Protein AF-A0A520LU38-F1 (afdb_monomer)

Foldseek 3Di:
DDDDDDDDDDDDDDPPPPPPPPPPPPPPPPCVLVVQPQQVPSDDPPDDDPDVVPCVPPPPDPDDDAAEDEEDAELCVVVCVVLVVVLVVVCVVPVASEYEYAYQHYDQPRVVLVVCVVRNYAYAHEFNPLDQQLCPPVCVVSSLCRRVVRQVNQVSRPPHAHQDYAGRVNSVVPPDDSCCRNPRQQHQHPVRGHHHNPD

pLDDT: mean 82.65, std 17.3, range [36.0, 98.5]

Radius of gyration: 29.45 Å; Cα contacts (8 Å, |Δi|>4): 252; chains: 1; bounding box: 43×97×66 Å

Sequence (199 aa):
MNGKISIFVASGALLMGVFFLPVLGSEANRLAHLDEPNNPWQFDQHSAKLITPQWIGEDGVEAVAVLAIDDMSGDGQNFRNYLSPIIERLKKIDGRGPVSITCNRPEPDHPNMQWFFEQGVSLETHTMTHPCPLLQRYDFRRARANYHGCVDLLAMIPNNRSVGFRFPCMDGQNTPSPRAYAEILNGVSDLGNFMTSST

Structure (mmCIF, N/CA/C/O backbone):
data_AF-A0A520LU38-F1
#
_entry.id   AF-A0A520LU38-F1
#
loop_
_atom_site.group_PDB
_atom_site.id
_atom_site.type_symbol
_atom_site.label_atom_id
_atom_site.label_alt_id
_atom_site.label_comp_id
_atom_site.label_asym_id
_atom_site.label_entity_id
_atom_site.label_seq_id
_atom_site.pdbx_PDB_ins_code
_atom_site.Cartn_x
_atom_site.Cartn_y
_atom_site.Cartn_z
_atom_site.occupancy
_atom_site.B_iso_or_equiv
_atom_site.auth_seq_id
_atom_site.auth_comp_id
_atom_site.auth_asym_id
_atom_site.auth_atom_id
_atom_site.pdbx_PDB_model_num
ATOM 1 N N . MET A 1 1 ? 16.732 -82.292 -45.005 1.00 36.78 1 MET A N 1
ATOM 2 C CA . MET A 1 1 ? 16.745 -82.725 -43.591 1.00 36.78 1 MET A CA 1
ATOM 3 C C . MET A 1 1 ? 15.663 -81.954 -42.853 1.00 36.78 1 MET A C 1
ATOM 5 O O . MET A 1 1 ? 15.691 -80.743 -42.964 1.00 36.78 1 MET A O 1
ATOM 9 N N . ASN A 1 2 ? 14.761 -82.683 -42.175 1.00 36.00 2 ASN A N 1
ATOM 10 C CA . ASN A 1 2 ? 13.939 -82.321 -40.996 1.00 36.00 2 ASN A CA 1
ATOM 11 C C . ASN A 1 2 ? 13.105 -81.019 -41.060 1.00 36.00 2 ASN A C 1
ATOM 13 O O . ASN A 1 2 ? 13.665 -79.956 -41.253 1.00 36.00 2 ASN A O 1
ATOM 17 N N . GLY A 1 3 ? 11.789 -80.948 -40.833 1.00 36.69 3 GLY A N 1
ATOM 18 C CA . GLY A 1 3 ? 10.717 -81.835 -40.345 1.00 36.69 3 GLY A CA 1
ATOM 19 C C . GLY A 1 3 ? 9.384 -81.045 -40.477 1.00 3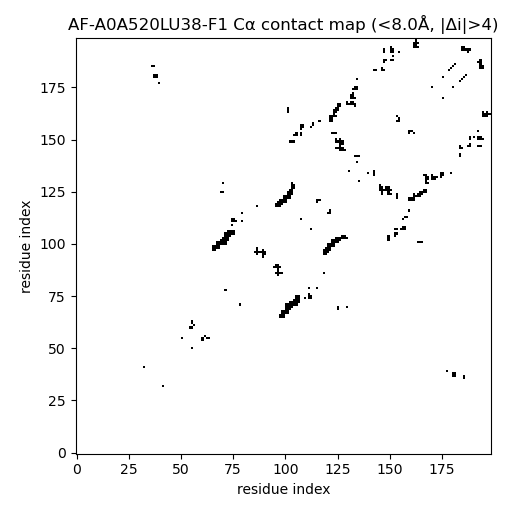6.69 3 GLY A C 1
ATOM 20 O O . GLY A 1 3 ? 9.423 -79.826 -40.587 1.00 36.69 3 GLY A O 1
ATOM 21 N N . LYS A 1 4 ? 8.208 -81.655 -40.717 1.00 38.12 4 LYS A N 1
ATOM 22 C CA . LYS A 1 4 ? 7.247 -82.166 -39.701 1.00 38.12 4 LYS A CA 1
ATOM 23 C C . LYS A 1 4 ? 6.975 -81.107 -38.601 1.00 38.12 4 LYS A C 1
ATOM 25 O O . LYS A 1 4 ? 7.912 -80.757 -37.907 1.00 38.12 4 LYS A O 1
ATOM 30 N N . ILE A 1 5 ? 5.778 -80.544 -38.377 1.00 40.91 5 ILE A N 1
ATOM 31 C CA . ILE A 1 5 ? 4.451 -81.152 -38.154 1.00 40.91 5 ILE A CA 1
ATOM 32 C C . ILE A 1 5 ? 3.337 -80.078 -38.238 1.00 40.91 5 ILE A C 1
ATOM 34 O O . ILE A 1 5 ? 3.553 -78.906 -37.957 1.00 40.91 5 ILE A O 1
ATOM 38 N N . SER A 1 6 ? 2.157 -80.552 -38.640 1.00 42.91 6 SER A N 1
ATOM 39 C CA . SER A 1 6 ? 0.834 -79.915 -38.714 1.00 42.91 6 SER A CA 1
ATOM 40 C C . SER A 1 6 ? 0.283 -79.460 -37.349 1.00 42.91 6 SER A C 1
ATOM 42 O O . SER A 1 6 ? 0.681 -80.034 -36.345 1.00 42.91 6 SER A O 1
ATOM 44 N N . ILE A 1 7 ? -0.673 -78.520 -37.309 1.00 38.47 7 ILE A N 1
ATOM 45 C CA . ILE A 1 7 ? -1.959 -78.637 -36.578 1.00 38.47 7 ILE A CA 1
ATOM 46 C C . ILE A 1 7 ? -2.800 -77.362 -36.787 1.00 38.47 7 ILE A C 1
ATOM 48 O O . ILE A 1 7 ? -2.319 -76.238 -36.687 1.00 38.47 7 ILE A O 1
ATOM 52 N N . PHE A 1 8 ? -4.072 -77.602 -37.105 1.00 45.97 8 PHE A N 1
ATOM 53 C CA . PHE A 1 8 ? -5.196 -76.670 -37.182 1.00 45.97 8 PHE A CA 1
ATOM 54 C C . PHE A 1 8 ? -5.261 -75.677 -36.012 1.00 45.97 8 PHE A C 1
ATOM 56 O O . PHE A 1 8 ? -5.187 -76.097 -34.860 1.00 45.97 8 PHE A O 1
ATOM 63 N N . VAL A 1 9 ? -5.591 -74.410 -36.291 1.00 39.59 9 VAL A N 1
ATOM 64 C CA . VAL A 1 9 ? -6.298 -73.565 -35.316 1.00 39.59 9 VAL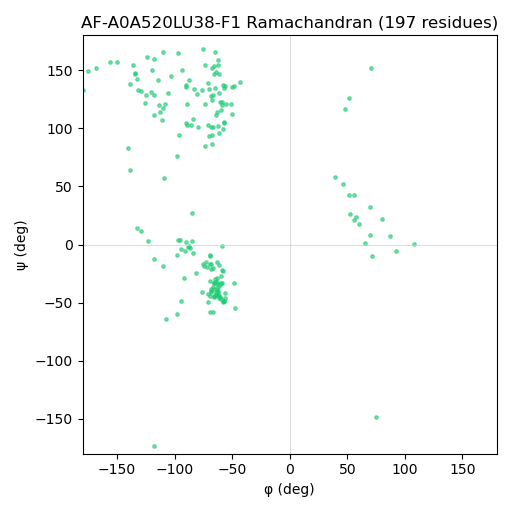 A CA 1
ATOM 65 C C . VAL A 1 9 ? -7.475 -72.869 -35.990 1.00 39.59 9 VAL A C 1
ATOM 67 O O . VAL A 1 9 ? -7.388 -72.374 -37.110 1.00 39.59 9 VAL A O 1
ATOM 70 N N . ALA A 1 10 ? -8.595 -72.950 -35.285 1.00 40.59 10 ALA A N 1
ATOM 71 C CA . ALA A 1 10 ? -9.955 -72.694 -35.697 1.00 40.59 10 ALA A CA 1
ATOM 72 C C . ALA A 1 10 ? -10.229 -71.261 -36.163 1.00 40.59 10 ALA A C 1
ATOM 74 O O . ALA A 1 10 ? -9.727 -70.284 -35.611 1.00 40.59 10 ALA A O 1
ATOM 75 N N . SER A 1 11 ? -11.144 -71.168 -37.125 1.00 47.88 11 SER A N 1
ATOM 76 C CA . SER A 1 11 ? -11.927 -69.977 -37.424 1.00 47.88 11 SER A CA 1
ATOM 77 C C . SER A 1 11 ? -12.698 -69.530 -36.176 1.00 47.88 11 SER A C 1
ATOM 79 O O . SER A 1 11 ? -13.698 -70.140 -35.804 1.00 47.88 11 SER A O 1
ATOM 81 N N . GLY A 1 12 ? -12.230 -68.465 -35.530 1.00 45.78 12 GLY A N 1
ATOM 82 C CA . GLY A 1 12 ? -12.971 -67.723 -34.514 1.00 45.78 12 GLY A CA 1
ATOM 83 C C . GLY A 1 12 ? -13.326 -66.350 -35.067 1.00 45.78 12 GLY A C 1
ATOM 84 O O . GLY A 1 12 ? -12.450 -65.507 -35.239 1.00 45.78 12 GLY A O 1
ATOM 85 N N . ALA A 1 13 ? -14.601 -66.135 -35.386 1.00 53.69 13 ALA A N 1
ATOM 86 C CA . ALA A 1 13 ? -15.119 -64.829 -35.768 1.00 53.69 13 ALA A CA 1
ATOM 87 C C . ALA A 1 13 ? -14.983 -63.859 -34.583 1.00 53.69 13 ALA A C 1
ATOM 89 O O . ALA A 1 13 ? -15.673 -64.010 -33.576 1.00 53.69 13 ALA A O 1
ATOM 90 N N . LEU A 1 14 ? -14.099 -62.865 -34.697 1.00 46.16 14 LEU A N 1
ATOM 91 C CA . LEU A 1 14 ? -14.017 -61.762 -33.743 1.00 46.16 14 LEU A CA 1
ATOM 92 C C . LEU A 1 14 ? -14.815 -60.582 -34.310 1.00 46.16 14 LEU A C 1
ATOM 94 O O . LEU A 1 14 ? -14.321 -59.804 -35.124 1.00 46.16 14 LEU A O 1
ATOM 98 N N . LEU A 1 15 ? -16.082 -60.481 -33.906 1.00 53.53 15 LEU A N 1
ATOM 99 C CA . LEU A 1 15 ? -16.893 -59.278 -34.087 1.00 53.53 15 LEU A CA 1
ATOM 100 C C . LEU A 1 15 ? -16.223 -58.137 -33.308 1.00 53.53 15 LEU A C 1
ATOM 102 O O . LEU A 1 15 ? -16.326 -58.063 -32.085 1.00 53.53 15 LEU A O 1
ATOM 106 N N . MET A 1 16 ? -15.513 -57.257 -34.015 1.00 54.47 16 MET A N 1
ATOM 107 C CA . MET A 1 16 ? -15.004 -56.007 -33.454 1.00 54.47 16 MET A CA 1
ATOM 108 C C . MET A 1 16 ? -16.188 -55.047 -33.279 1.00 54.47 16 MET A C 1
ATOM 110 O O . MET A 1 16 ? -16.514 -54.249 -34.155 1.00 54.47 16 MET A O 1
ATOM 114 N N . GLY A 1 17 ? -16.887 -55.171 -32.152 1.00 53.25 17 GLY A N 1
ATOM 115 C CA . GLY A 1 17 ? -17.817 -54.147 -31.698 1.00 53.25 17 GLY A CA 1
ATOM 116 C C . GLY A 1 17 ? -17.021 -52.900 -31.330 1.00 53.25 17 GLY A C 1
ATOM 117 O O . GLY A 1 17 ? -16.407 -52.850 -30.267 1.00 53.25 17 GLY A O 1
ATOM 118 N N . VAL A 1 18 ? -17.004 -51.902 -32.213 1.00 60.09 18 VAL A N 1
ATOM 119 C CA . VAL A 1 18 ? -16.526 -50.559 -31.874 1.00 60.09 18 VAL A CA 1
ATOM 120 C C . VAL A 1 18 ? -17.560 -49.953 -30.930 1.00 60.09 18 VAL A C 1
ATOM 122 O O . VAL A 1 18 ? -18.569 -49.395 -31.357 1.00 60.09 18 VAL A O 1
ATOM 125 N N . PHE A 1 19 ? -17.337 -50.109 -29.628 1.00 55.62 19 PHE A N 1
ATOM 126 C CA . PHE A 1 19 ? -18.051 -49.334 -28.627 1.00 55.62 19 PHE A CA 1
ATOM 127 C C . PHE A 1 19 ? -17.588 -47.881 -28.753 1.00 55.62 19 PHE A C 1
ATOM 129 O O . PHE A 1 19 ? -16.517 -47.517 -28.270 1.00 55.62 19 PHE A O 1
ATOM 136 N N . PHE A 1 20 ? -18.396 -47.040 -29.401 1.00 57.84 20 PHE A N 1
ATOM 137 C CA . PHE A 1 20 ? -18.345 -45.601 -29.165 1.00 57.84 20 PHE A CA 1
ATOM 138 C C . PHE A 1 20 ? -18.837 -45.365 -27.737 1.00 57.84 20 PHE A C 1
ATOM 140 O O . PHE A 1 20 ? -20.023 -45.154 -27.495 1.00 57.84 20 PHE A O 1
ATOM 147 N N . LEU A 1 21 ? -17.923 -45.456 -26.772 1.00 55.41 21 LEU A N 1
ATOM 148 C CA . LEU A 1 21 ? -18.143 -44.824 -25.482 1.00 55.41 21 LEU A CA 1
ATOM 149 C C . LEU A 1 21 ? -18.286 -43.325 -25.768 1.00 55.41 21 LEU A C 1
ATOM 151 O O . LEU A 1 21 ? -17.371 -42.751 -26.370 1.00 55.41 21 LEU A O 1
ATOM 155 N N . PRO A 1 22 ? -19.402 -42.675 -25.394 1.00 56.66 22 PRO A N 1
ATOM 156 C CA . PRO A 1 22 ? -19.409 -41.230 -25.376 1.00 56.66 22 PRO A CA 1
ATOM 157 C C . PRO A 1 22 ? -18.288 -40.834 -24.420 1.00 56.66 22 PRO A C 1
ATOM 159 O O . PRO A 1 22 ? -18.283 -41.240 -23.255 1.00 56.66 22 PRO A O 1
ATOM 162 N N . VAL A 1 23 ? -17.306 -40.088 -24.922 1.00 57.09 23 VAL A N 1
ATOM 163 C CA . VAL A 1 23 ? -16.440 -39.311 -24.044 1.00 57.09 23 VAL A CA 1
ATOM 164 C C . VAL A 1 23 ? -17.397 -38.348 -23.360 1.00 57.09 23 VAL A C 1
ATOM 166 O O . VAL A 1 23 ? -17.800 -37.343 -23.941 1.00 57.09 23 VAL A O 1
ATOM 169 N N . LEU A 1 24 ? -17.853 -38.716 -22.163 1.00 56.62 24 LEU A N 1
ATOM 170 C CA . LEU A 1 24 ? -18.424 -37.769 -21.228 1.00 56.62 24 LEU A CA 1
ATOM 171 C C . LEU A 1 24 ? -17.308 -36.756 -21.017 1.00 56.62 24 LEU A C 1
ATOM 173 O O . LEU A 1 24 ? -16.329 -37.048 -20.329 1.00 56.62 24 LEU A O 1
ATOM 177 N N . GLY A 1 25 ? -17.393 -35.622 -21.718 1.00 56.72 25 GLY A N 1
ATOM 178 C CA . GLY A 1 25 ? -16.515 -34.497 -21.454 1.00 56.72 25 GLY A CA 1
ATOM 179 C C . GLY A 1 25 ? -16.613 -34.245 -19.962 1.00 56.72 25 GLY A C 1
ATOM 180 O O . GLY A 1 25 ? -17.725 -34.085 -19.454 1.00 56.72 25 GLY A O 1
ATOM 181 N N . SER A 1 26 ? -15.485 -34.327 -19.253 1.00 63.97 26 SER A N 1
ATOM 182 C CA . SER A 1 26 ? -15.473 -33.983 -17.835 1.00 63.97 26 SER A CA 1
ATOM 183 C C . SER A 1 26 ? -16.148 -32.627 -17.705 1.00 63.97 26 SER A C 1
ATOM 185 O O . SER A 1 26 ? -15.851 -31.749 -18.521 1.00 63.97 26 SER A O 1
ATOM 187 N N . GLU A 1 27 ? -17.039 -32.448 -16.729 1.00 71.38 27 GLU A N 1
ATOM 188 C CA . GLU A 1 27 ? -17.531 -31.108 -16.425 1.00 71.38 27 GLU A CA 1
ATOM 189 C C . GLU A 1 27 ? -16.312 -30.196 -16.279 1.00 71.38 27 GLU A C 1
ATOM 191 O O . GLU A 1 27 ? -15.465 -30.410 -15.409 1.00 71.38 27 GLU A O 1
ATOM 196 N N . ALA A 1 28 ? -16.150 -29.261 -17.220 1.00 73.50 28 ALA A N 1
ATOM 197 C CA . ALA A 1 28 ? -15.032 -28.338 -17.192 1.00 73.50 28 ALA A CA 1
ATOM 198 C C . ALA A 1 28 ? -15.093 -27.606 -15.852 1.00 73.50 28 ALA A C 1
ATOM 200 O O . ALA A 1 28 ? -16.180 -27.204 -15.428 1.00 73.50 28 ALA A O 1
ATOM 201 N N . ASN A 1 29 ? -13.952 -27.465 -15.169 1.00 78.88 29 ASN A N 1
ATOM 202 C CA . ASN A 1 29 ? -13.923 -26.782 -13.884 1.00 78.88 29 ASN A CA 1
ATOM 203 C C . ASN A 1 29 ? -14.484 -25.367 -14.076 1.00 78.88 29 ASN A C 1
ATOM 205 O O . ASN A 1 29 ? -13.825 -24.494 -14.634 1.00 78.88 29 ASN A O 1
ATOM 209 N N . ARG A 1 30 ? -15.713 -25.137 -13.606 1.00 74.00 30 ARG A N 1
ATOM 210 C CA . ARG A 1 30 ? -16.392 -23.841 -13.721 1.00 74.00 30 ARG A CA 1
ATOM 211 C C . ARG A 1 30 ? -15.644 -22.723 -12.996 1.00 74.00 30 ARG A C 1
ATOM 213 O O . ARG A 1 30 ? -15.906 -21.559 -13.262 1.00 74.00 30 ARG A O 1
ATOM 220 N N . LEU A 1 31 ? -14.735 -23.083 -12.089 1.00 74.81 31 LEU A N 1
ATOM 221 C CA . LEU A 1 31 ? -13.865 -22.181 -11.343 1.00 74.81 31 LEU A CA 1
ATOM 222 C C . LEU A 1 31 ? -12.484 -22.016 -11.987 1.00 74.81 31 LEU A C 1
ATOM 224 O O . LEU A 1 31 ? -11.667 -21.309 -11.421 1.00 7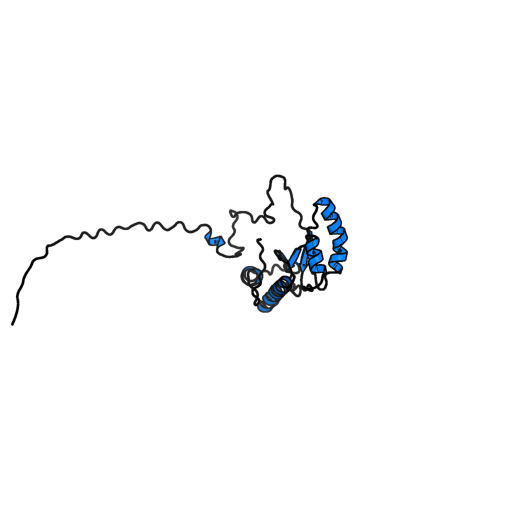4.81 31 LEU A O 1
ATOM 228 N N . ALA A 1 32 ? -12.221 -22.604 -13.161 1.00 76.69 32 ALA A N 1
ATOM 229 C CA . ALA A 1 32 ? -10.932 -22.463 -13.847 1.00 76.69 32 ALA A CA 1
ATOM 230 C C . ALA A 1 32 ? -10.565 -21.001 -14.150 1.00 76.69 32 ALA A C 1
ATOM 232 O O . ALA A 1 32 ? -9.396 -20.674 -14.285 1.00 76.69 32 ALA A O 1
ATOM 233 N N . HIS A 1 33 ? -11.554 -20.103 -14.225 1.00 68.62 33 HIS A N 1
ATOM 234 C CA . HIS A 1 33 ? -11.300 -18.668 -14.340 1.00 68.62 33 HIS A CA 1
ATOM 235 C C . HIS A 1 33 ? -10.562 -18.111 -13.108 1.00 68.62 33 HIS A C 1
ATOM 237 O O . HIS A 1 33 ? -9.670 -17.288 -13.270 1.00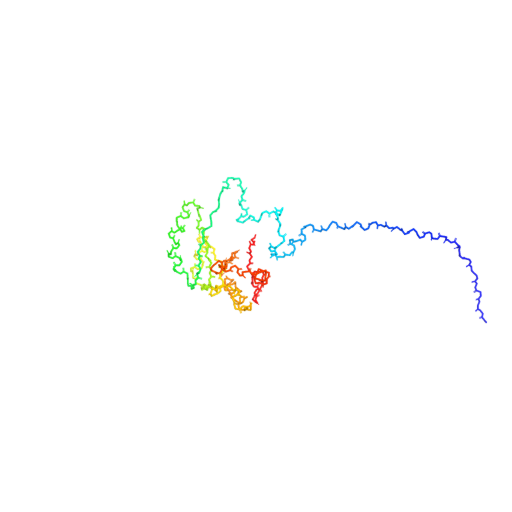 68.62 33 HIS A O 1
ATOM 243 N N . LEU A 1 34 ? -10.830 -18.638 -11.904 1.00 70.31 34 LEU A N 1
ATOM 244 C CA . LEU A 1 34 ? -10.127 -18.265 -10.669 1.00 70.31 34 LEU A CA 1
ATOM 245 C C . LEU A 1 34 ? -8.666 -18.738 -10.638 1.00 70.31 34 LEU A C 1
ATOM 247 O O . LEU A 1 34 ? -7.890 -18.228 -9.831 1.00 70.31 34 LEU A O 1
ATOM 251 N N . ASP A 1 35 ? -8.290 -19.692 -11.498 1.00 69.81 35 ASP A N 1
ATOM 252 C CA . ASP A 1 35 ? -6.902 -20.146 -11.629 1.00 69.81 35 ASP A CA 1
ATOM 253 C C . ASP A 1 35 ? -6.032 -19.096 -12.347 1.00 69.81 35 ASP A C 1
ATOM 255 O O . ASP A 1 35 ? -4.804 -19.165 -12.272 1.00 69.81 35 ASP A O 1
ATOM 259 N N . GLU A 1 36 ? -6.641 -18.107 -13.019 1.00 65.25 36 GLU A N 1
ATOM 260 C CA . GLU A 1 36 ? -5.938 -16.938 -13.543 1.00 65.25 36 GLU A CA 1
ATOM 261 C C . GLU A 1 36 ? -5.833 -15.860 -12.453 1.00 65.25 36 GLU A C 1
ATOM 263 O O . GLU A 1 36 ? -6.807 -15.136 -12.191 1.00 65.25 36 GLU A O 1
ATOM 268 N N . PRO A 1 37 ? -4.659 -15.694 -11.813 1.00 57.53 37 PRO A N 1
ATOM 269 C CA . PRO A 1 37 ? -4.503 -14.686 -10.781 1.00 57.53 37 PRO A CA 1
ATOM 270 C C . PRO A 1 37 ? -4.804 -13.300 -11.354 1.00 57.53 37 PRO A C 1
ATOM 272 O O . PRO A 1 37 ? -4.147 -12.832 -12.288 1.00 57.53 37 PRO A O 1
ATOM 275 N N . ASN A 1 38 ? -5.778 -12.621 -10.737 1.00 57.41 38 ASN A N 1
ATOM 276 C CA . ASN A 1 38 ? -6.012 -11.187 -10.889 1.00 57.41 38 ASN A CA 1
ATOM 277 C C . ASN A 1 38 ? -6.223 -10.733 -12.351 1.00 57.41 38 ASN A C 1
ATOM 279 O O . ASN A 1 38 ? -5.722 -9.682 -12.758 1.00 57.41 38 ASN A O 1
ATOM 283 N N . ASN A 1 39 ? -6.994 -11.501 -13.131 1.00 65.88 39 ASN A N 1
ATOM 284 C CA . ASN A 1 39 ? -7.582 -11.047 -14.391 1.00 65.88 39 ASN A CA 1
ATOM 285 C C . ASN A 1 39 ? -8.841 -10.206 -14.079 1.00 65.88 39 ASN A C 1
ATOM 287 O O . ASN A 1 39 ? -9.880 -10.789 -13.774 1.00 65.88 39 ASN A O 1
ATOM 291 N N . PRO A 1 40 ? -8.804 -8.857 -14.123 1.00 64.75 40 PRO A N 1
ATOM 292 C CA . PRO A 1 40 ? -9.965 -8.037 -13.761 1.00 64.75 40 PRO A CA 1
ATOM 293 C C . PRO A 1 40 ? -11.112 -8.147 -14.779 1.00 64.75 40 PRO A C 1
ATOM 295 O O . PRO A 1 40 ? -12.209 -7.663 -14.519 1.00 64.75 40 PRO A O 1
ATOM 298 N N . TRP A 1 41 ? -10.865 -8.783 -15.928 1.00 70.69 41 TRP A N 1
ATOM 299 C CA . TRP A 1 41 ? -11.820 -8.950 -17.023 1.00 70.69 41 TRP A CA 1
ATOM 300 C C . TRP A 1 41 ? -12.577 -10.277 -16.967 1.00 70.69 41 TRP A C 1
ATOM 302 O O . TRP A 1 41 ? -13.450 -10.507 -17.797 1.00 70.69 41 TRP A O 1
ATOM 312 N N . GLN A 1 42 ? -12.246 -11.153 -16.014 1.00 72.44 42 GLN A N 1
ATOM 313 C CA . GLN A 1 42 ? -12.909 -12.449 -15.857 1.00 72.44 42 GLN A CA 1
ATOM 314 C C . GLN A 1 42 ? -14.303 -12.340 -15.221 1.00 72.44 42 GLN A C 1
ATOM 316 O O . GLN A 1 42 ? -15.078 -13.290 -15.271 1.00 72.44 42 GLN A O 1
ATOM 321 N N . PHE A 1 43 ? -14.603 -11.201 -14.592 1.00 73.75 43 PHE A N 1
ATOM 322 C CA . PHE A 1 43 ? -15.855 -10.981 -13.886 1.00 73.75 43 PHE A CA 1
ATOM 323 C C . PHE A 1 43 ? -16.912 -10.389 -14.818 1.00 73.75 43 PHE A C 1
ATOM 325 O O . PHE A 1 43 ? -16.650 -9.460 -15.584 1.00 73.75 43 PHE A O 1
ATOM 332 N N . ASP A 1 44 ? -18.131 -10.898 -14.700 1.00 78.12 44 ASP A N 1
ATOM 333 C CA . ASP A 1 44 ? -19.327 -10.383 -15.354 1.00 78.12 44 ASP A CA 1
ATOM 334 C C . ASP A 1 44 ? -20.374 -9.924 -14.322 1.00 78.12 44 ASP A C 1
ATOM 336 O O . ASP A 1 44 ? -20.143 -9.884 -13.115 1.00 78.12 44 ASP A O 1
ATOM 340 N N . GLN A 1 45 ? -21.560 -9.570 -14.807 1.00 81.25 45 GLN A N 1
ATOM 341 C CA . GLN A 1 45 ? -22.671 -9.066 -13.991 1.00 81.25 45 GLN A CA 1
ATOM 342 C C . GLN A 1 45 ? -23.246 -10.120 -13.030 1.00 81.25 45 GLN A C 1
ATOM 344 O O . GLN A 1 45 ? -23.947 -9.772 -12.080 1.00 81.25 45 GLN A O 1
ATOM 349 N N . HIS A 1 46 ? -23.004 -11.400 -13.315 1.00 81.75 46 HIS A N 1
ATOM 350 C CA . HIS A 1 46 ? -23.494 -12.546 -12.555 1.00 81.75 46 HIS A CA 1
ATOM 351 C C . HIS A 1 46 ? -22.446 -13.084 -11.576 1.00 81.75 46 HIS A C 1
ATOM 353 O O . HIS A 1 46 ? -22.766 -13.926 -10.735 1.00 81.75 46 HIS A O 1
ATOM 359 N N . SER A 1 47 ? -21.210 -12.593 -11.666 1.00 77.00 47 SER A N 1
ATOM 360 C CA . SER A 1 47 ? -20.123 -12.943 -10.764 1.00 77.00 47 SER A CA 1
ATOM 361 C C . SER A 1 47 ? -20.420 -12.482 -9.336 1.00 77.00 47 SER A C 1
ATOM 363 O O . SER A 1 47 ? -21.089 -11.469 -9.108 1.00 77.00 47 SER A O 1
ATOM 365 N N . ALA A 1 48 ? -19.919 -13.230 -8.349 1.00 74.06 48 ALA A N 1
ATOM 366 C CA . ALA A 1 48 ? -20.024 -12.825 -6.952 1.00 74.06 48 ALA A CA 1
ATOM 367 C C . ALA A 1 48 ? -19.366 -11.450 -6.763 1.00 74.06 48 ALA A C 1
ATOM 369 O O . ALA A 1 48 ? -18.289 -11.186 -7.300 1.00 74.06 48 ALA A O 1
ATOM 370 N N . LYS A 1 49 ? -20.015 -10.563 -6.001 1.00 68.94 49 LYS A N 1
ATOM 371 C CA . LYS A 1 49 ? -19.445 -9.247 -5.705 1.00 68.94 49 LYS A CA 1
ATOM 372 C C . LYS A 1 49 ? -18.135 -9.435 -4.946 1.00 68.94 49 LYS A C 1
ATOM 374 O O . LYS A 1 49 ? -18.110 -10.127 -3.931 1.00 68.94 49 LYS A O 1
ATOM 379 N N . LEU A 1 50 ? -17.079 -8.769 -5.405 1.00 62.31 50 LEU A N 1
ATOM 380 C CA . LEU A 1 50 ? -15.863 -8.596 -4.619 1.00 62.31 50 LEU A CA 1
ATOM 381 C C . LEU A 1 50 ? -16.207 -7.692 -3.429 1.00 62.31 50 LEU A C 1
ATOM 383 O O . LEU A 1 50 ? -16.255 -6.469 -3.558 1.00 62.31 50 LEU A O 1
ATOM 387 N N . ILE A 1 51 ? -16.543 -8.300 -2.291 1.00 60.69 51 ILE A N 1
ATOM 388 C CA . ILE A 1 51 ? -16.804 -7.586 -1.043 1.00 60.69 51 ILE A CA 1
ATOM 389 C C . ILE A 1 51 ? -15.486 -7.432 -0.285 1.00 60.69 51 ILE A C 1
ATOM 391 O O . ILE A 1 51 ? -14.968 -8.370 0.314 1.00 60.69 51 ILE A O 1
ATOM 395 N N . THR A 1 52 ? -14.923 -6.228 -0.339 1.00 58.56 52 THR A N 1
ATOM 396 C CA . THR A 1 52 ? -13.796 -5.845 0.513 1.00 58.56 52 THR A CA 1
ATOM 397 C C . THR A 1 52 ? -14.167 -4.557 1.250 1.00 58.56 52 THR A C 1
ATOM 399 O O . THR A 1 52 ? -14.446 -3.556 0.588 1.00 58.56 52 THR A O 1
ATOM 402 N N . PRO A 1 53 ? -14.161 -4.544 2.595 1.00 64.88 53 PRO A N 1
ATOM 403 C CA . PRO A 1 53 ? -13.820 -5.662 3.482 1.00 64.88 53 PRO A CA 1
ATOM 404 C C . PRO A 1 53 ? -14.829 -6.823 3.448 1.00 64.88 53 PRO A C 1
ATOM 406 O O . PRO A 1 53 ? -16.012 -6.609 3.201 1.00 64.88 53 PRO A O 1
ATOM 409 N N . GLN A 1 54 ? -14.363 -8.048 3.718 1.00 62.16 54 GLN A N 1
ATOM 410 C CA . GLN A 1 54 ? -15.170 -9.279 3.613 1.00 62.16 54 GLN A CA 1
ATOM 411 C C . GLN A 1 54 ? -16.375 -9.346 4.572 1.00 62.16 54 GLN A C 1
ATOM 413 O O . GLN A 1 54 ? -17.264 -10.161 4.364 1.00 62.16 54 GLN A O 1
ATOM 418 N N . TRP A 1 55 ? -16.423 -8.480 5.587 1.00 65.69 55 TRP A N 1
ATOM 419 C CA . TRP A 1 55 ? -17.540 -8.344 6.530 1.00 65.69 55 TRP A CA 1
ATOM 420 C C . TRP A 1 55 ? -18.635 -7.372 6.044 1.00 65.69 55 TRP A C 1
ATOM 422 O O . TRP A 1 55 ? -19.650 -7.177 6.715 1.00 65.69 55 TRP A O 1
ATOM 432 N N . ILE A 1 56 ? -18.469 -6.752 4.866 1.00 66.81 56 ILE A N 1
ATOM 433 C CA . ILE A 1 56 ? -19.556 -6.015 4.209 1.00 66.81 56 ILE A CA 1
ATOM 434 C C . ILE A 1 56 ? -20.678 -7.003 3.876 1.00 66.81 56 ILE A C 1
ATOM 436 O O . ILE A 1 56 ? -20.519 -7.867 3.014 1.00 66.81 56 ILE A O 1
ATOM 440 N N . GLY A 1 57 ? -21.828 -6.824 4.529 1.00 69.06 57 GLY A N 1
ATOM 441 C CA . GLY A 1 57 ? -23.002 -7.685 4.380 1.00 69.06 57 GLY A CA 1
ATOM 442 C C . GLY A 1 57 ? -23.291 -8.583 5.584 1.00 69.06 57 GLY A C 1
ATOM 443 O O . GLY A 1 57 ? -24.266 -9.327 5.530 1.00 69.06 57 GLY A O 1
ATOM 444 N N . GLU A 1 58 ? -22.491 -8.515 6.654 1.00 81.19 58 GLU A N 1
ATOM 445 C CA . GLU A 1 58 ? -22.845 -9.117 7.945 1.00 81.19 58 GLU A CA 1
ATOM 446 C C . GLU A 1 58 ? -24.070 -8.429 8.573 1.00 81.19 58 GLU A C 1
ATOM 448 O O . GLU A 1 58 ? -24.270 -7.218 8.428 1.00 81.19 58 GLU A O 1
ATOM 453 N N . ASP A 1 59 ? -24.883 -9.203 9.299 1.00 82.94 59 ASP A N 1
ATOM 454 C CA . ASP A 1 59 ? -26.066 -8.697 9.999 1.00 82.94 59 ASP A CA 1
ATOM 455 C C . ASP A 1 59 ? -25.686 -7.544 10.945 1.00 82.94 59 ASP A C 1
ATOM 457 O O . ASP A 1 59 ? -24.884 -7.696 11.865 1.00 82.94 59 ASP A O 1
ATOM 461 N N . GLY A 1 60 ? -26.289 -6.374 10.720 1.00 84.50 60 GLY A N 1
ATOM 462 C CA . GLY A 1 60 ? -26.044 -5.159 11.503 1.00 84.50 60 GLY A CA 1
ATOM 463 C C . GLY A 1 60 ? -24.957 -4.230 10.951 1.00 84.50 60 GLY A C 1
ATOM 464 O O . GLY A 1 60 ? -24.806 -3.121 11.463 1.00 84.50 60 GLY A O 1
ATOM 465 N N . VAL A 1 61 ? -24.234 -4.615 9.893 1.00 83.12 61 VAL A N 1
ATOM 466 C CA . VAL A 1 61 ? -23.287 -3.725 9.201 1.00 83.12 61 VAL A CA 1
ATOM 467 C C . VAL A 1 61 ? -23.995 -2.980 8.072 1.00 83.12 61 VAL A C 1
ATOM 469 O O . VAL A 1 61 ? -24.233 -3.523 6.996 1.00 83.12 61 VAL A O 1
ATOM 472 N N . GLU A 1 62 ? -24.290 -1.700 8.293 1.00 82.44 62 GLU A N 1
ATOM 473 C CA . GLU A 1 62 ? -24.942 -0.851 7.283 1.00 82.44 62 GLU A CA 1
ATOM 474 C C . GLU A 1 62 ? -23.950 -0.089 6.389 1.00 82.44 62 GLU A C 1
ATOM 476 O O . GLU A 1 62 ? -24.256 0.215 5.236 1.00 82.44 62 GLU A O 1
ATOM 481 N N . ALA A 1 63 ? -22.756 0.234 6.901 1.00 81.94 63 ALA A N 1
ATOM 482 C CA . ALA A 1 63 ? -21.745 0.999 6.175 1.00 81.94 63 ALA A CA 1
ATOM 483 C C . ALA A 1 63 ? -20.326 0.751 6.702 1.00 81.94 63 ALA A C 1
ATOM 485 O O . ALA A 1 63 ? -20.124 0.403 7.865 1.00 81.94 63 ALA A O 1
ATOM 486 N N . VAL A 1 64 ? -19.336 1.005 5.840 1.00 79.19 64 VAL A N 1
ATOM 487 C CA . VAL A 1 64 ? -17.906 0.904 6.157 1.00 79.19 64 VAL A CA 1
ATOM 488 C C . VAL A 1 64 ? -17.194 2.179 5.746 1.00 79.19 64 VAL A C 1
ATOM 490 O O . VAL A 1 64 ? -17.349 2.644 4.619 1.00 79.19 64 VAL A O 1
ATOM 493 N N . ALA A 1 65 ? -16.378 2.718 6.649 1.00 84.25 65 ALA A N 1
ATOM 494 C CA . ALA A 1 65 ? -15.494 3.838 6.369 1.00 84.25 65 ALA A CA 1
ATOM 495 C C . ALA A 1 65 ? -14.037 3.405 6.550 1.00 84.25 65 ALA A C 1
ATOM 497 O O . ALA A 1 65 ? -13.669 2.864 7.591 1.00 84.25 65 ALA A O 1
ATOM 498 N N . VAL A 1 66 ? -13.208 3.673 5.541 1.00 84.44 66 VAL A N 1
ATOM 499 C CA . VAL A 1 66 ? -11.756 3.477 5.604 1.00 84.44 66 VAL A CA 1
ATOM 500 C C . VAL A 1 66 ? -11.095 4.847 5.656 1.00 84.44 66 VAL A C 1
ATOM 502 O O . VAL A 1 66 ? -11.270 5.658 4.748 1.00 84.44 66 VAL A O 1
ATOM 505 N N . LEU A 1 67 ? -10.332 5.104 6.718 1.00 92.75 67 LEU A N 1
ATOM 506 C CA . LEU A 1 67 ? -9.490 6.292 6.819 1.00 92.75 67 LEU A CA 1
ATOM 507 C C . LEU A 1 67 ? -8.121 5.975 6.224 1.00 92.75 67 LEU A C 1
ATOM 509 O O . LEU A 1 67 ? -7.435 5.064 6.688 1.00 92.75 67 LEU A O 1
ATOM 513 N N . ALA A 1 68 ? -7.731 6.724 5.195 1.00 94.56 68 ALA A N 1
ATOM 514 C CA . ALA A 1 68 ? -6.453 6.555 4.522 1.00 94.56 68 ALA A CA 1
ATOM 515 C C . ALA A 1 68 ? -5.768 7.905 4.288 1.00 94.56 68 ALA A C 1
ATOM 517 O O . ALA A 1 68 ? -6.441 8.907 4.042 1.00 94.56 68 ALA A O 1
ATOM 518 N N . ILE A 1 69 ? -4.440 7.914 4.341 1.00 97.06 69 ILE A N 1
ATOM 519 C CA . ILE A 1 69 ? -3.589 9.064 4.030 1.00 97.06 69 ILE A CA 1
ATOM 520 C C . ILE A 1 69 ? -2.432 8.608 3.141 1.00 97.06 69 ILE A C 1
ATOM 522 O O . ILE A 1 69 ? -1.972 7.474 3.258 1.00 97.06 69 ILE A O 1
ATOM 526 N N . ASP A 1 70 ? -1.982 9.489 2.256 1.00 97.19 70 ASP A N 1
ATOM 527 C CA . ASP A 1 70 ? -0.999 9.158 1.230 1.00 97.19 70 ASP A CA 1
ATOM 528 C C . ASP A 1 70 ? 0.364 9.809 1.471 1.00 97.19 70 ASP A C 1
ATOM 530 O O . ASP A 1 70 ? 0.507 10.742 2.264 1.00 97.19 70 ASP A O 1
ATOM 534 N N . ASP A 1 71 ? 1.350 9.300 0.740 1.00 97.38 71 ASP A N 1
ATOM 535 C CA . ASP A 1 71 ? 2.675 9.882 0.531 1.00 97.38 71 ASP A CA 1
ATOM 536 C C . ASP A 1 71 ? 3.635 9.896 1.728 1.00 97.38 71 ASP A C 1
ATOM 538 O O . ASP A 1 71 ? 4.499 10.774 1.850 1.00 97.38 71 ASP A O 1
ATOM 542 N N . MET A 1 72 ? 3.564 8.898 2.617 1.00 98.25 72 MET A N 1
ATOM 543 C CA . MET A 1 72 ? 4.565 8.818 3.684 1.00 98.25 72 MET A CA 1
ATOM 544 C C . MET A 1 72 ? 5.958 8.494 3.131 1.00 98.25 72 MET A C 1
ATOM 546 O O . MET A 1 72 ? 6.184 7.484 2.460 1.00 98.25 72 MET A O 1
ATOM 550 N N . SER A 1 73 ? 6.917 9.357 3.461 1.00 97.81 73 SER A N 1
ATOM 551 C CA . SER A 1 73 ? 8.346 9.187 3.195 1.00 97.81 73 SER A CA 1
ATOM 552 C C . SER A 1 73 ? 9.165 9.591 4.423 1.00 97.81 73 SER A C 1
ATOM 554 O O . SER A 1 73 ? 8.723 10.428 5.212 1.00 97.81 73 SER A O 1
ATOM 556 N N . GLY A 1 74 ? 10.367 9.029 4.562 1.00 98.06 74 GLY A N 1
ATOM 557 C CA . GLY A 1 74 ? 11.267 9.283 5.688 1.00 98.06 74 GLY A CA 1
ATOM 558 C C . GLY A 1 74 ? 10.837 8.580 6.978 1.00 98.06 74 GLY A C 1
ATOM 559 O O . GLY A 1 74 ? 10.228 7.509 6.954 1.00 98.06 74 GLY A O 1
ATOM 560 N N . ASP A 1 75 ? 11.141 9.217 8.104 1.00 98.38 75 ASP A N 1
ATOM 561 C CA . ASP A 1 75 ? 10.942 8.709 9.467 1.00 98.38 75 ASP A CA 1
ATOM 562 C C . ASP A 1 75 ? 9.472 8.597 9.932 1.00 98.38 75 ASP A C 1
ATOM 564 O O . ASP A 1 75 ? 9.187 8.068 11.011 1.00 98.38 75 ASP A O 1
ATOM 568 N N . GLY A 1 76 ? 8.520 9.126 9.157 1.00 98.31 76 GLY A N 1
ATOM 569 C CA . GLY A 1 76 ? 7.093 9.150 9.486 1.00 98.31 76 GLY A CA 1
ATOM 570 C C . GLY A 1 76 ? 6.698 10.077 10.646 1.00 98.31 76 GLY A C 1
ATOM 571 O O . GLY A 1 76 ? 5.542 10.056 11.069 1.00 98.31 76 GLY A O 1
ATOM 572 N N . GLN A 1 77 ? 7.592 10.919 11.176 1.00 98.50 77 GLN A N 1
ATOM 573 C CA . GLN A 1 77 ? 7.313 11.730 12.368 1.00 98.50 77 GLN A CA 1
ATOM 574 C C . GLN A 1 77 ? 6.181 12.739 12.141 1.00 98.50 77 GLN A C 1
ATOM 576 O O . GLN A 1 77 ? 5.332 12.929 13.013 1.00 98.50 77 GLN A O 1
ATOM 581 N N . ASN A 1 78 ? 6.116 13.348 10.955 1.00 98.25 78 ASN A N 1
ATOM 582 C CA . ASN A 1 78 ? 5.022 14.254 10.595 1.00 98.25 78 ASN A CA 1
ATOM 583 C C . ASN A 1 78 ? 3.667 13.531 10.574 1.00 98.25 78 ASN A C 1
ATOM 585 O O . ASN A 1 78 ? 2.682 14.057 11.093 1.00 98.25 78 ASN A O 1
ATOM 589 N N . PHE A 1 79 ? 3.633 12.302 10.051 1.00 98.38 79 PHE A N 1
ATOM 590 C CA . PHE A 1 79 ? 2.436 11.462 10.041 1.00 98.38 79 PHE A CA 1
ATOM 591 C C . PHE A 1 79 ? 2.037 11.072 11.460 1.00 98.38 79 PHE A C 1
ATOM 593 O O . PHE A 1 79 ? 0.875 11.214 11.827 1.00 98.38 79 PHE A O 1
ATOM 600 N N . ARG A 1 80 ? 2.997 10.674 12.302 1.00 97.81 80 ARG A N 1
ATOM 601 C CA . ARG A 1 80 ? 2.753 10.383 13.719 1.00 97.81 80 ARG A CA 1
ATOM 602 C C . ARG A 1 80 ? 2.158 11.584 14.449 1.00 97.81 80 ARG A C 1
ATOM 604 O O . ARG A 1 80 ? 1.150 11.432 15.136 1.00 97.81 80 ARG A O 1
ATOM 611 N N . ASN A 1 81 ? 2.740 12.770 14.287 1.00 98.31 81 ASN A N 1
ATOM 612 C CA . ASN A 1 81 ? 2.252 13.994 14.928 1.00 98.31 81 ASN A CA 1
ATOM 613 C C . ASN A 1 81 ? 0.819 14.328 14.493 1.00 98.31 81 ASN A C 1
ATOM 615 O O . ASN A 1 81 ? -0.024 14.635 15.334 1.00 98.31 81 ASN A O 1
ATOM 619 N N . TYR A 1 82 ? 0.540 14.237 13.192 1.00 98.12 82 TYR A N 1
ATOM 620 C CA . TYR A 1 82 ? -0.775 14.534 12.632 1.00 98.12 82 TYR A CA 1
ATOM 621 C C . TYR A 1 82 ? -1.838 13.500 13.032 1.00 98.12 82 TYR A C 1
ATOM 623 O O . TYR A 1 82 ? -2.948 13.862 13.423 1.00 98.12 82 TYR A O 1
ATOM 631 N N . LEU A 1 83 ? -1.498 12.211 12.973 1.00 97.81 83 LEU A N 1
ATOM 632 C CA . LEU A 1 83 ? -2.441 11.116 13.196 1.00 97.81 83 LEU A CA 1
ATOM 633 C C . LEU A 1 83 ? -2.684 10.811 14.673 1.00 97.81 83 LEU A C 1
ATOM 635 O O . LEU A 1 83 ? -3.754 10.307 14.994 1.00 97.81 83 LEU A O 1
ATOM 639 N N . SER A 1 84 ? -1.755 11.128 15.582 1.00 97.19 84 SER A N 1
ATOM 640 C CA . SER A 1 84 ? -1.906 10.846 17.022 1.00 97.19 84 SER A CA 1
ATOM 641 C C . SER A 1 84 ? -3.269 11.272 17.603 1.00 97.19 84 SER A C 1
ATOM 643 O O . SER A 1 84 ? -3.963 10.414 18.149 1.00 97.19 84 SER A O 1
ATOM 645 N N . PRO A 1 85 ? -3.735 12.533 17.466 1.00 97.62 85 PRO A N 1
ATOM 646 C CA . PRO A 1 85 ? -5.047 12.923 17.993 1.00 97.62 85 PRO A CA 1
ATOM 647 C C . PRO A 1 85 ? -6.225 12.205 17.311 1.00 97.62 85 PRO A C 1
ATOM 649 O O . PRO A 1 85 ? -7.252 11.975 17.951 1.00 97.62 85 PRO A O 1
ATOM 652 N N . ILE A 1 86 ? -6.086 11.831 16.034 1.00 96.94 86 ILE A N 1
ATOM 653 C CA . ILE A 1 86 ? -7.111 11.100 15.274 1.00 96.94 86 ILE A CA 1
ATOM 654 C C . ILE A 1 86 ? -7.202 9.659 15.786 1.00 96.94 86 ILE A C 1
ATOM 656 O O . ILE A 1 86 ? -8.285 9.200 16.143 1.00 96.94 86 ILE A O 1
ATOM 660 N N . ILE A 1 87 ? -6.063 8.976 15.903 1.00 96.38 87 ILE A N 1
ATOM 661 C CA . ILE A 1 87 ? -5.935 7.616 16.442 1.00 96.38 87 ILE A CA 1
ATOM 662 C C . ILE A 1 87 ? -6.509 7.544 17.859 1.00 96.38 87 ILE A C 1
ATOM 664 O O . ILE A 1 87 ? -7.315 6.662 18.152 1.00 96.38 87 ILE A O 1
ATOM 668 N N . GLU A 1 88 ? -6.175 8.500 18.728 1.00 96.62 88 GLU A N 1
ATOM 669 C CA . GLU A 1 88 ? -6.717 8.549 20.091 1.00 96.62 88 GLU A CA 1
ATOM 670 C C . GLU A 1 88 ? -8.235 8.751 20.120 1.00 96.62 88 GLU A C 1
ATOM 672 O O . GLU A 1 88 ? -8.930 8.226 20.996 1.00 96.62 88 GLU A O 1
ATOM 677 N N . ARG A 1 89 ? -8.796 9.484 19.150 1.00 96.56 89 ARG A N 1
ATOM 678 C CA . ARG A 1 89 ? -10.250 9.604 19.023 1.00 96.56 89 ARG A CA 1
ATOM 679 C C . ARG A 1 89 ? -10.885 8.302 18.541 1.00 96.56 89 ARG A C 1
ATOM 681 O O . ARG A 1 89 ? -11.917 7.926 19.097 1.00 96.56 89 ARG A O 1
ATOM 688 N N . LEU A 1 90 ? -10.283 7.632 17.559 1.00 94.00 90 LEU A N 1
ATOM 689 C CA . LEU A 1 90 ? -10.765 6.362 17.008 1.00 94.00 90 LEU A CA 1
ATOM 690 C C . LEU A 1 90 ? -10.769 5.256 18.062 1.00 94.00 90 LEU A C 1
ATOM 692 O O . LEU A 1 90 ? -11.785 4.587 18.230 1.00 94.00 90 LEU A O 1
ATOM 696 N N . LYS A 1 91 ? -9.711 5.148 18.872 1.00 93.56 91 LYS A N 1
ATOM 697 C CA . LYS A 1 91 ? -9.644 4.171 19.969 1.00 93.56 91 LYS A CA 1
ATOM 698 C C . LYS A 1 91 ? -10.766 4.341 20.990 1.00 93.56 91 LYS A C 1
ATOM 700 O O . LYS A 1 91 ? -11.253 3.361 21.537 1.00 93.56 91 LYS A O 1
ATOM 705 N N . LYS A 1 92 ? -11.227 5.571 21.230 1.00 95.00 92 LYS A N 1
ATOM 706 C CA . LYS A 1 92 ? -12.385 5.829 22.105 1.00 95.00 92 LYS A CA 1
ATOM 707 C C . LYS A 1 92 ? -13.723 5.415 21.485 1.00 95.00 92 LYS A C 1
ATOM 709 O O . LYS A 1 92 ? -14.701 5.322 22.216 1.00 95.00 92 LYS A O 1
ATOM 714 N N . ILE A 1 93 ? -13.788 5.257 20.163 1.00 90.12 93 ILE A N 1
ATOM 715 C CA . ILE A 1 93 ? -15.000 4.881 19.421 1.00 90.12 93 ILE A CA 1
ATOM 716 C C . ILE A 1 93 ? -15.042 3.365 19.206 1.00 90.12 93 ILE A C 1
ATOM 718 O O . ILE A 1 93 ? -16.063 2.748 19.478 1.00 90.12 93 ILE A O 1
ATOM 722 N N . ASP A 1 94 ? -13.935 2.784 18.742 1.00 83.25 94 ASP A N 1
ATOM 723 C CA . ASP A 1 94 ? -13.858 1.407 18.229 1.00 83.25 94 ASP A CA 1
ATOM 724 C C . ASP A 1 94 ? -12.816 0.542 18.969 1.00 83.25 94 ASP A C 1
ATOM 726 O O . ASP A 1 94 ? -12.533 -0.591 18.593 1.00 83.25 94 ASP A O 1
ATOM 730 N N . GLY A 1 95 ? -12.151 1.073 19.999 1.00 84.94 95 GLY A N 1
ATOM 731 C CA . GLY A 1 95 ? -11.047 0.384 20.687 1.00 84.94 95 GLY A CA 1
ATOM 732 C C . GLY A 1 95 ? -9.752 0.279 19.867 1.00 84.94 95 GLY A C 1
ATOM 733 O O . GLY A 1 95 ? -8.709 -0.073 20.413 1.00 84.94 95 GLY A O 1
ATOM 734 N N . ARG A 1 96 ? -9.788 0.626 18.575 1.00 83.00 96 ARG A N 1
ATOM 735 C CA . ARG A 1 96 ? -8.676 0.550 17.616 1.00 83.00 96 ARG A CA 1
ATOM 736 C C . ARG A 1 96 ? -8.412 1.911 16.968 1.00 83.00 96 ARG A C 1
ATOM 738 O O . ARG A 1 96 ? -9.285 2.775 16.956 1.00 83.00 96 ARG A O 1
ATOM 745 N N . GLY A 1 97 ? -7.224 2.096 16.390 1.00 86.81 97 GLY A N 1
ATOM 746 C CA . GLY A 1 97 ? -6.869 3.269 15.581 1.00 86.81 97 GLY A CA 1
ATOM 747 C C . GLY A 1 97 ? -6.728 2.960 14.087 1.00 86.81 97 GLY A C 1
ATOM 748 O O . GLY A 1 97 ? -5.643 3.195 13.558 1.00 86.81 97 GLY A O 1
ATOM 749 N N . PRO A 1 98 ? -7.759 2.416 13.403 1.00 88.69 98 PRO A N 1
ATOM 750 C CA . PRO A 1 98 ? -7.614 1.905 12.045 1.00 88.69 98 PRO A CA 1
ATOM 751 C C . PRO A 1 98 ? -7.418 3.051 11.044 1.00 88.69 98 PRO A C 1
ATOM 753 O O . PRO A 1 98 ? -8.365 3.736 10.656 1.00 88.69 98 PRO A O 1
ATOM 756 N N . VAL A 1 99 ? -6.171 3.245 10.621 1.00 94.62 99 VAL A N 1
ATOM 757 C CA . VAL A 1 99 ? -5.780 4.158 9.541 1.00 94.62 99 VAL A CA 1
ATOM 758 C C . VAL A 1 99 ? -4.834 3.412 8.606 1.00 94.62 99 VAL A C 1
ATOM 760 O O . VAL A 1 99 ? -4.009 2.617 9.052 1.00 94.62 99 VAL A O 1
ATOM 763 N N . SER A 1 100 ? -4.957 3.660 7.308 1.00 95.25 100 SER A N 1
ATOM 764 C CA . SER A 1 100 ? -4.034 3.164 6.290 1.00 95.25 100 SER A CA 1
ATOM 765 C C . SER A 1 100 ? -3.144 4.297 5.785 1.00 95.25 100 SER A C 1
ATOM 767 O O . SER A 1 100 ? -3.637 5.376 5.458 1.00 95.25 100 SER A O 1
ATOM 769 N N . ILE A 1 101 ? -1.833 4.080 5.754 1.00 97.62 101 ILE A N 1
ATOM 770 C CA . ILE A 1 101 ? -0.861 5.039 5.229 1.00 97.62 101 ILE A CA 1
ATOM 771 C C . ILE A 1 101 ? -0.252 4.449 3.967 1.00 97.62 101 ILE A C 1
ATOM 773 O O . ILE A 1 101 ? 0.486 3.469 4.044 1.00 97.62 101 ILE A O 1
ATOM 777 N N . THR A 1 102 ? -0.499 5.051 2.808 1.00 97.56 102 THR A N 1
ATOM 778 C CA . THR A 1 102 ? 0.235 4.674 1.600 1.00 97.56 102 THR A CA 1
ATOM 779 C C . THR A 1 102 ? 1.605 5.363 1.614 1.00 97.56 102 THR A C 1
ATOM 781 O O . THR A 1 102 ? 1.742 6.553 1.903 1.00 97.56 102 THR A O 1
ATOM 784 N N . CYS A 1 103 ? 2.659 4.584 1.395 1.00 98.06 103 CYS A N 1
ATOM 785 C CA . CYS A 1 103 ? 4.045 4.988 1.601 1.00 98.06 103 CYS A CA 1
ATOM 786 C C . CYS A 1 103 ? 4.797 5.028 0.271 1.00 98.06 103 CYS A C 1
ATOM 788 O O . CYS A 1 103 ? 4.627 4.135 -0.560 1.00 98.06 103 CYS A O 1
ATOM 790 N N . ASN A 1 104 ? 5.685 6.008 0.084 1.00 98.19 104 ASN A N 1
ATOM 791 C CA . ASN A 1 104 ? 6.616 6.005 -1.045 1.00 98.19 104 ASN A CA 1
ATOM 792 C C . ASN A 1 104 ? 7.990 5.479 -0.634 1.00 98.19 104 ASN A C 1
ATOM 794 O O . ASN A 1 104 ? 8.473 4.500 -1.198 1.00 98.19 104 ASN A O 1
ATOM 798 N N . ARG A 1 105 ? 8.632 6.155 0.329 1.00 97.94 105 ARG A N 1
ATOM 799 C CA . ARG A 1 105 ? 10.009 5.881 0.769 1.00 97.94 105 ARG A CA 1
ATOM 800 C C . ARG A 1 105 ? 10.148 5.966 2.294 1.00 97.94 105 ARG A C 1
ATOM 802 O O . ARG A 1 105 ? 10.819 6.882 2.772 1.00 97.94 105 ARG A O 1
ATOM 809 N N . PRO A 1 106 ? 9.476 5.093 3.065 1.00 97.69 106 PRO A N 1
ATOM 810 C CA . PRO A 1 106 ? 9.641 5.056 4.515 1.00 97.69 106 PRO A CA 1
ATOM 811 C C . PRO A 1 106 ? 11.060 4.608 4.890 1.00 97.69 106 PRO A C 1
ATOM 813 O O . PRO A 1 106 ? 11.706 3.887 4.132 1.00 97.69 106 PRO A O 1
ATOM 816 N N . GLU A 1 107 ? 11.535 5.021 6.061 1.00 98.25 107 GLU A N 1
ATOM 817 C CA . GLU A 1 107 ? 12.762 4.502 6.677 1.00 98.25 107 GLU A CA 1
ATOM 818 C C . GLU A 1 107 ? 12.445 3.212 7.449 1.00 98.25 107 GLU A C 1
ATOM 820 O O . GLU A 1 107 ? 11.798 3.294 8.498 1.00 98.25 107 GLU A O 1
ATOM 825 N N . PRO A 1 108 ? 12.865 2.020 6.973 1.00 97.69 108 PRO A N 1
ATOM 826 C CA . PRO A 1 108 ? 12.304 0.778 7.498 1.00 97.69 108 PRO A CA 1
ATOM 827 C C . PRO A 1 108 ? 12.627 0.486 8.963 1.00 97.69 108 PRO A C 1
ATOM 829 O O . PRO A 1 108 ? 11.798 -0.066 9.686 1.00 97.69 108 PRO A O 1
ATOM 832 N N . ASP A 1 109 ? 13.812 0.908 9.399 1.00 97.38 109 ASP A N 1
ATOM 833 C CA . ASP A 1 109 ? 14.320 0.679 10.751 1.00 97.38 109 ASP A CA 1
ATOM 834 C C . ASP A 1 109 ? 13.906 1.781 11.741 1.00 97.38 109 ASP A C 1
ATOM 836 O O . ASP A 1 109 ? 14.239 1.714 12.927 1.00 97.38 109 ASP A O 1
ATOM 840 N N . HIS A 1 110 ? 13.194 2.820 11.285 1.00 98.50 110 HIS A N 1
ATOM 841 C CA . HIS A 1 110 ? 12.819 3.922 12.161 1.00 98.50 110 HIS A CA 1
ATOM 842 C C . HIS A 1 110 ? 11.749 3.468 13.177 1.00 98.50 110 HIS A C 1
ATOM 844 O O . HIS A 1 110 ? 10.739 2.871 12.787 1.00 98.50 110 HIS A O 1
ATOM 850 N N . PRO A 1 111 ? 11.882 3.792 14.481 1.00 98.31 111 PRO A N 1
ATOM 851 C CA . PRO A 1 111 ? 10.969 3.315 15.529 1.00 98.31 111 PRO A CA 1
ATOM 852 C C . PRO A 1 111 ? 9.501 3.714 15.324 1.00 98.31 111 PRO A C 1
ATOM 854 O O . PRO A 1 111 ? 8.602 3.053 15.845 1.00 98.31 111 PRO A O 1
ATOM 857 N N . ASN A 1 112 ? 9.227 4.762 14.543 1.00 98.38 112 ASN A N 1
ATOM 858 C CA . ASN A 1 112 ? 7.850 5.132 14.216 1.00 98.38 112 ASN A CA 1
ATOM 859 C C . ASN A 1 112 ? 7.113 4.043 13.422 1.00 98.38 112 ASN A C 1
ATOM 861 O O . ASN A 1 112 ? 5.900 3.941 13.579 1.00 98.38 112 ASN A O 1
ATOM 865 N N . MET A 1 113 ? 7.803 3.212 12.627 1.00 98.31 113 MET A N 1
ATOM 866 C CA . MET A 1 113 ? 7.150 2.129 11.877 1.00 98.31 113 MET A CA 1
ATOM 867 C C . MET A 1 113 ? 6.472 1.136 12.826 1.00 98.31 113 MET A C 1
ATOM 869 O O . MET A 1 113 ? 5.297 0.821 12.658 1.00 98.31 113 MET A O 1
ATOM 873 N N . GLN A 1 114 ? 7.174 0.724 13.887 1.00 97.75 114 GLN A N 1
ATOM 874 C CA . GLN A 1 114 ? 6.595 -0.154 14.909 1.00 97.75 114 GLN A CA 1
ATOM 875 C C . GLN A 1 114 ? 5.510 0.555 15.719 1.00 97.75 114 GLN A C 1
ATOM 877 O O . GLN A 1 114 ? 4.456 -0.026 15.966 1.00 97.75 114 GLN A O 1
ATOM 882 N N . TRP A 1 115 ? 5.716 1.834 16.055 1.00 97.00 115 TRP A N 1
ATOM 883 C CA . TRP A 1 115 ? 4.694 2.623 16.743 1.00 97.00 115 TRP A CA 1
ATOM 884 C C . TRP A 1 115 ? 3.368 2.652 15.967 1.00 97.00 115 TRP A C 1
ATOM 886 O O . TRP A 1 115 ? 2.312 2.504 16.581 1.00 97.00 115 TRP A O 1
ATOM 896 N N . PHE A 1 116 ? 3.401 2.802 14.635 1.00 97.00 116 PHE A N 1
ATOM 897 C CA . PHE A 1 116 ? 2.199 2.756 13.795 1.00 97.00 116 PHE A CA 1
ATOM 898 C C . PHE A 1 116 ? 1.467 1.413 13.932 1.00 97.00 116 PHE A C 1
ATOM 900 O O . PHE A 1 116 ? 0.261 1.405 14.190 1.00 97.00 116 PHE A O 1
ATOM 907 N N . PHE A 1 117 ? 2.179 0.286 13.863 1.00 95.56 117 PHE A N 1
ATOM 908 C CA . PHE A 1 117 ? 1.564 -1.035 14.036 1.00 95.56 117 PHE A CA 1
ATOM 909 C C . PHE A 1 117 ? 0.955 -1.226 15.429 1.00 95.56 117 PHE A C 1
ATOM 911 O O . PHE A 1 117 ? -0.164 -1.722 15.542 1.00 95.56 117 PHE A O 1
ATOM 918 N N . GLU A 1 118 ? 1.622 -0.755 16.486 1.00 94.12 118 GLU A N 1
ATOM 919 C CA . GLU A 1 118 ? 1.082 -0.764 17.855 1.00 94.12 118 GLU A CA 1
ATOM 920 C C . GLU A 1 118 ? -0.221 0.043 17.985 1.00 94.12 118 GLU A C 1
ATOM 922 O O . GLU A 1 118 ? -1.053 -0.240 18.848 1.00 94.12 118 GLU A O 1
ATOM 927 N N . GLN A 1 119 ? -0.424 1.048 17.128 1.00 93.94 119 GLN A N 1
ATOM 928 C CA . GLN A 1 119 ? -1.661 1.830 17.095 1.00 93.94 119 GLN A CA 1
ATOM 929 C C . GLN A 1 119 ? -2.780 1.170 16.267 1.00 93.94 119 GLN A C 1
ATOM 931 O O . GLN A 1 119 ? -3.913 1.660 16.287 1.00 93.94 119 GLN A O 1
ATOM 936 N N . GLY A 1 120 ? -2.490 0.072 15.562 1.00 91.62 120 GLY A N 1
ATOM 937 C CA . GLY A 1 120 ? -3.401 -0.557 14.602 1.00 91.62 120 GLY A CA 1
ATOM 938 C C . GLY A 1 120 ? -3.425 0.132 13.233 1.00 91.62 120 GLY A C 1
ATOM 939 O O . GLY A 1 120 ? -4.414 0.010 12.510 1.00 91.62 120 GLY A O 1
ATOM 940 N N . VAL A 1 121 ? -2.367 0.874 12.890 1.00 94.50 121 VAL A N 1
ATOM 941 C CA . VAL A 1 121 ? -2.191 1.519 11.581 1.00 94.50 121 VAL A CA 1
ATOM 942 C C . VAL A 1 121 ? -1.520 0.545 10.612 1.00 94.50 121 VAL A C 1
ATOM 944 O O . VAL A 1 121 ? -0.618 -0.197 10.994 1.00 94.50 121 VAL A O 1
ATOM 947 N N . SER A 1 122 ? -1.952 0.563 9.352 1.00 94.62 122 SER A N 1
ATOM 948 C CA . SER A 1 122 ? -1.373 -0.226 8.255 1.00 94.62 122 SER A CA 1
ATOM 949 C C . SER A 1 122 ? -0.493 0.645 7.357 1.00 94.62 122 SER A C 1
ATOM 951 O O . SER A 1 122 ? -0.791 1.823 7.150 1.00 94.62 122 SER A O 1
ATOM 953 N N . LEU A 1 123 ? 0.593 0.069 6.834 1.00 96.88 123 LEU A N 1
ATOM 954 C CA . LEU A 1 123 ? 1.505 0.728 5.897 1.00 96.88 123 LEU A CA 1
ATOM 955 C C . LEU A 1 123 ? 1.411 0.039 4.532 1.00 96.88 123 LEU A C 1
ATOM 957 O O . LEU A 1 123 ? 1.680 -1.155 4.404 1.00 96.88 123 LEU A O 1
ATOM 961 N N . GLU A 1 124 ? 1.037 0.798 3.511 1.00 96.12 124 GLU A N 1
ATOM 962 C CA . GLU A 1 124 ? 0.660 0.297 2.191 1.00 96.12 124 GLU A CA 1
ATOM 963 C C . GLU A 1 124 ? 1.582 0.803 1.086 1.00 96.12 124 GLU A C 1
ATOM 965 O O . GLU A 1 124 ? 2.253 1.827 1.220 1.00 96.12 124 GLU A O 1
ATOM 970 N N . THR A 1 125 ? 1.591 0.106 -0.049 1.00 95.50 125 THR A N 1
ATOM 971 C CA . THR A 1 125 ? 2.448 0.465 -1.186 1.00 95.50 125 THR A CA 1
ATOM 972 C C . THR A 1 125 ? 1.881 1.674 -1.935 1.00 95.50 125 THR A C 1
ATOM 974 O O . THR A 1 125 ? 0.704 1.688 -2.298 1.00 95.50 125 THR A O 1
ATOM 977 N N . HIS A 1 126 ? 2.724 2.667 -2.245 1.00 96.81 126 HIS A N 1
ATOM 978 C CA . HIS A 1 126 ? 2.339 3.826 -3.068 1.00 96.81 126 HIS A CA 1
ATOM 979 C C . HIS A 1 126 ? 3.325 4.187 -4.183 1.00 96.81 126 HIS A C 1
ATOM 981 O O . HIS A 1 126 ? 3.216 5.256 -4.780 1.00 96.81 126 HIS A O 1
ATOM 987 N N . THR A 1 127 ? 4.272 3.297 -4.505 1.00 97.12 127 THR A N 1
ATOM 988 C CA . THR A 1 127 ? 5.408 3.519 -5.428 1.00 97.12 127 THR A CA 1
ATOM 989 C C . THR A 1 127 ? 6.479 4.477 -4.888 1.00 97.12 127 THR A C 1
ATOM 991 O O . THR A 1 127 ? 6.192 5.396 -4.128 1.00 97.12 127 THR A O 1
ATOM 994 N N . MET A 1 128 ? 7.729 4.304 -5.320 1.00 97.69 128 MET A N 1
ATOM 995 C CA . MET A 1 128 ? 8.896 5.020 -4.779 1.00 97.69 128 MET A CA 1
ATOM 996 C C . MET A 1 128 ? 8.901 6.537 -5.005 1.00 97.69 128 MET A C 1
ATOM 998 O O . MET A 1 128 ? 9.489 7.283 -4.216 1.00 97.69 128 MET A O 1
ATOM 1002 N N . THR A 1 129 ? 8.333 7.018 -6.113 1.00 96.44 129 THR A N 1
ATOM 1003 C CA . THR A 1 129 ? 8.466 8.435 -6.507 1.00 96.44 129 THR A CA 1
ATOM 1004 C C . THR A 1 129 ? 7.147 9.121 -6.822 1.00 96.44 129 THR A C 1
ATOM 1006 O O . THR A 1 129 ? 7.184 10.192 -7.423 1.00 96.44 129 THR A O 1
ATOM 1009 N N . HIS A 1 130 ? 6.013 8.494 -6.505 1.00 95.50 130 HIS A N 1
ATOM 1010 C CA . HIS A 1 130 ? 4.682 9.013 -6.820 1.00 95.50 130 HIS A CA 1
ATOM 1011 C C . HIS A 1 130 ? 4.549 9.527 -8.284 1.00 95.50 130 HIS A C 1
ATOM 1013 O O . HIS A 1 130 ? 4.193 10.686 -8.529 1.00 95.50 130 HIS A O 1
ATOM 1019 N N . PRO A 1 131 ? 4.916 8.723 -9.309 1.00 93.31 131 PRO A N 1
ATOM 1020 C CA . PRO A 1 131 ? 4.783 9.133 -10.701 1.00 93.31 131 PRO A CA 1
ATOM 1021 C C . PRO A 1 131 ? 3.308 9.232 -11.106 1.00 93.31 131 PRO A C 1
ATOM 1023 O O . PRO A 1 131 ? 2.567 8.264 -10.989 1.00 93.31 131 PRO A O 1
ATOM 1026 N N . CYS A 1 132 ? 2.906 10.369 -11.672 1.00 90.50 132 CYS A N 1
ATOM 1027 C CA . CYS A 1 132 ? 1.566 10.569 -12.218 1.00 90.50 132 CYS A CA 1
ATOM 1028 C C . CYS A 1 132 ? 1.631 10.841 -13.732 1.00 90.50 132 CYS A C 1
ATOM 1030 O O . CYS A 1 132 ? 2.127 11.901 -14.129 1.00 90.50 132 CYS A O 1
ATOM 1032 N N . PRO A 1 133 ? 1.152 9.922 -14.592 1.00 90.62 133 PRO A N 1
ATOM 1033 C CA . PRO A 1 133 ? 0.726 8.550 -14.291 1.00 90.62 133 PRO A CA 1
ATOM 1034 C C . PRO A 1 133 ? 1.903 7.585 -14.057 1.00 90.62 133 PRO A C 1
ATOM 1036 O O . PRO A 1 133 ? 3.056 7.901 -14.388 1.00 90.62 133 PRO A O 1
ATOM 1039 N N . LEU A 1 134 ? 1.620 6.380 -13.542 1.00 92.44 134 LEU A N 1
ATOM 1040 C CA . LEU A 1 134 ? 2.648 5.348 -13.338 1.00 92.44 134 LEU A CA 1
ATOM 1041 C C . LEU A 1 134 ? 3.228 4.863 -14.676 1.00 92.44 134 LEU A C 1
ATOM 1043 O O . LEU A 1 134 ? 4.446 4.786 -14.824 1.00 92.44 134 LEU A O 1
ATOM 1047 N N . LEU A 1 135 ? 2.370 4.600 -15.669 1.00 90.62 135 LEU A N 1
ATOM 1048 C CA . LEU A 1 135 ? 2.754 4.132 -17.011 1.00 90.62 135 LEU A CA 1
ATOM 1049 C C . LEU A 1 135 ? 3.141 5.267 -17.981 1.00 90.62 135 LEU A C 1
ATOM 1051 O O . LEU A 1 135 ? 3.019 5.139 -19.201 1.00 90.62 135 LEU A O 1
ATOM 1055 N N . GLN A 1 136 ? 3.620 6.397 -17.464 1.00 86.19 136 GLN A N 1
ATOM 1056 C CA . GLN A 1 136 ? 3.992 7.537 -18.298 1.00 86.19 136 GLN A CA 1
ATOM 1057 C C . GLN A 1 136 ? 5.144 7.225 -19.268 1.00 86.19 136 GLN A C 1
ATOM 1059 O O . GLN A 1 136 ? 6.017 6.398 -19.005 1.00 86.19 136 GLN A O 1
ATOM 1064 N N . ARG A 1 137 ? 5.187 7.972 -20.380 1.00 87.94 137 ARG A N 1
ATOM 1065 C CA . ARG A 1 137 ? 6.288 7.958 -21.366 1.00 87.94 137 ARG A CA 1
ATOM 1066 C C . ARG A 1 137 ? 6.541 6.596 -22.024 1.00 87.94 137 ARG A C 1
ATOM 1068 O O . ARG A 1 137 ? 7.612 6.399 -22.588 1.00 87.94 137 ARG A O 1
ATOM 1075 N N . TYR A 1 138 ? 5.574 5.677 -21.957 1.00 87.25 138 TYR A N 1
ATOM 1076 C CA . TYR A 1 138 ? 5.705 4.305 -22.460 1.00 87.25 138 TYR A CA 1
ATOM 1077 C C . TYR A 1 138 ? 6.874 3.528 -21.827 1.00 87.25 138 TYR A C 1
ATOM 1079 O O . TYR A 1 138 ? 7.374 2.561 -22.402 1.00 87.25 138 TYR A O 1
ATOM 1087 N N . ASP A 1 139 ? 7.306 3.926 -20.625 1.00 92.62 139 ASP A N 1
ATOM 1088 C CA . ASP A 1 139 ? 8.441 3.321 -19.927 1.00 92.62 139 ASP A CA 1
ATOM 1089 C C . ASP A 1 139 ? 7.966 2.301 -18.887 1.00 92.62 139 ASP A C 1
ATOM 10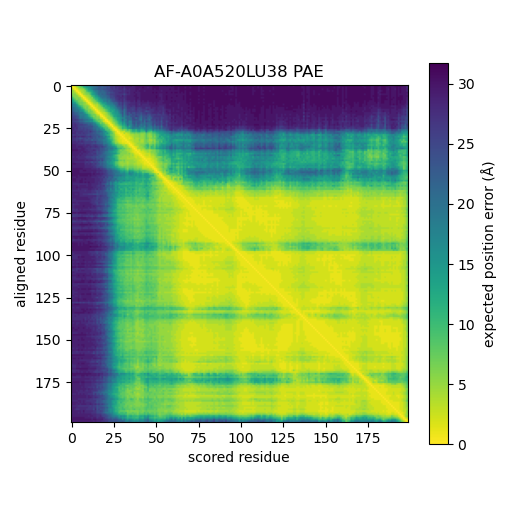91 O O . ASP A 1 139 ? 7.937 2.534 -17.675 1.00 92.62 139 ASP A O 1
ATOM 1095 N N . PHE A 1 140 ? 7.573 1.132 -19.390 1.00 93.31 140 PHE A N 1
ATOM 1096 C CA . PHE A 1 140 ? 7.077 0.036 -18.560 1.00 93.31 140 PHE A CA 1
ATOM 1097 C C . PHE A 1 140 ? 8.119 -0.457 -17.543 1.00 93.31 140 PHE A C 1
ATOM 1099 O O . PHE A 1 140 ? 7.773 -0.814 -16.418 1.00 93.31 140 PHE A O 1
ATOM 1106 N N . ARG A 1 141 ? 9.410 -0.447 -17.908 1.00 95.06 141 ARG A N 1
ATOM 1107 C CA . ARG A 1 141 ? 10.489 -0.886 -17.009 1.00 95.06 141 ARG A CA 1
ATOM 1108 C C . ARG A 1 141 ? 10.599 0.036 -15.804 1.00 95.06 141 ARG A C 1
ATOM 1110 O O . ARG A 1 141 ? 10.694 -0.446 -14.678 1.00 95.06 141 ARG A O 1
ATOM 1117 N N . ARG A 1 142 ? 10.538 1.351 -16.027 1.00 95.50 142 ARG A N 1
ATOM 1118 C CA . ARG A 1 142 ? 10.536 2.331 -14.941 1.00 95.50 142 ARG A CA 1
ATOM 1119 C C . ARG A 1 142 ? 9.306 2.198 -14.054 1.00 95.50 142 ARG A C 1
ATOM 1121 O O . ARG A 1 142 ? 9.455 2.262 -12.839 1.00 95.50 142 ARG A O 1
ATOM 1128 N N . ALA A 1 143 ? 8.123 1.998 -14.634 1.00 95.19 143 ALA A N 1
ATOM 1129 C CA . ALA A 1 143 ? 6.896 1.771 -13.873 1.00 95.19 143 ALA A CA 1
ATOM 1130 C C . ALA A 1 143 ? 7.023 0.551 -12.947 1.00 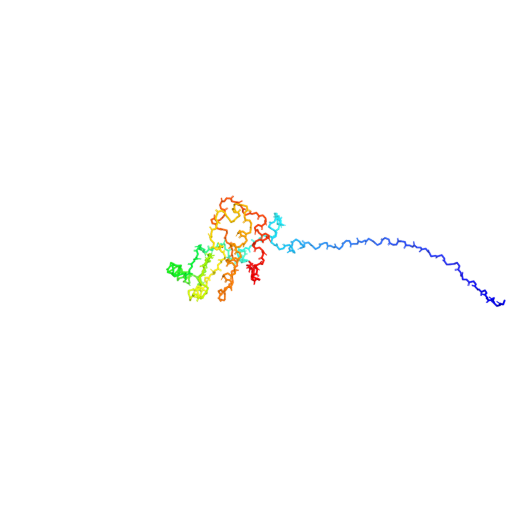95.19 143 ALA A C 1
ATOM 1132 O O . ALA A 1 143 ? 6.794 0.664 -11.741 1.00 95.19 143 ALA A O 1
ATOM 1133 N N . ARG A 1 144 ? 7.485 -0.584 -13.494 1.00 95.81 144 ARG A N 1
ATOM 1134 C CA . ARG A 1 144 ? 7.742 -1.813 -12.732 1.00 95.81 144 ARG A CA 1
ATOM 1135 C C . ARG A 1 144 ? 8.740 -1.575 -11.597 1.00 95.81 144 ARG A C 1
ATOM 1137 O O . ARG A 1 144 ? 8.463 -1.937 -10.458 1.00 95.81 144 ARG A O 1
ATOM 1144 N N . ALA A 1 145 ? 9.870 -0.931 -11.889 1.00 96.75 145 ALA A N 1
ATOM 1145 C CA . ALA A 1 145 ? 10.893 -0.633 -10.888 1.00 96.75 145 ALA A CA 1
ATOM 1146 C C . ALA A 1 145 ? 10.376 0.296 -9.776 1.00 96.75 145 ALA A C 1
ATOM 1148 O O . ALA A 1 145 ? 10.730 0.126 -8.613 1.00 96.75 145 ALA A O 1
ATOM 1149 N N . ASN A 1 146 ? 9.517 1.266 -10.109 1.00 96.94 146 ASN A N 1
ATOM 1150 C CA . ASN A 1 146 ? 8.957 2.196 -9.130 1.00 96.94 146 ASN A CA 1
ATOM 1151 C C . ASN A 1 146 ? 7.988 1.512 -8.160 1.00 96.94 146 ASN A C 1
ATOM 1153 O O . ASN A 1 146 ? 8.002 1.816 -6.969 1.00 96.94 146 ASN A O 1
ATOM 1157 N N . TYR A 1 147 ? 7.152 0.607 -8.674 1.00 96.81 147 TYR A N 1
ATOM 1158 C CA . TYR A 1 147 ? 6.235 -0.185 -7.861 1.00 96.81 147 TYR A CA 1
A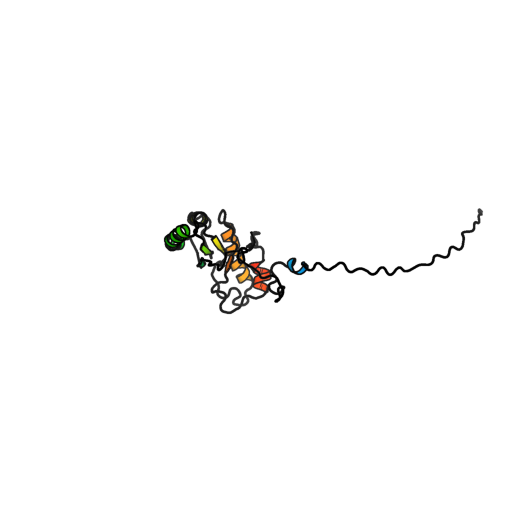TOM 1159 C C . TYR A 1 147 ? 6.993 -1.197 -6.995 1.00 96.81 147 TYR A C 1
ATOM 1161 O O . TYR A 1 147 ? 6.917 -1.117 -5.770 1.00 96.81 147 TYR A O 1
ATOM 1169 N N . HIS A 1 148 ? 7.781 -2.093 -7.603 1.00 97.62 148 HIS A N 1
ATOM 1170 C CA . HIS A 1 148 ? 8.462 -3.151 -6.849 1.00 97.62 148 HIS A CA 1
ATOM 1171 C C . HIS A 1 148 ? 9.510 -2.612 -5.883 1.00 97.62 148 HIS A C 1
ATOM 1173 O O . HIS A 1 148 ? 9.634 -3.157 -4.797 1.00 97.62 148 HIS A O 1
ATOM 1179 N N . GLY A 1 149 ? 10.191 -1.507 -6.204 1.00 97.69 149 GLY A N 1
ATOM 1180 C CA . GLY A 1 149 ? 11.110 -0.883 -5.251 1.00 97.69 149 GLY A CA 1
ATOM 1181 C C . GLY A 1 149 ? 10.417 -0.455 -3.952 1.00 97.69 149 GLY A C 1
ATOM 1182 O O . GLY A 1 149 ? 11.016 -0.535 -2.887 1.00 97.69 149 GLY A O 1
ATOM 1183 N N . CYS A 1 150 ? 9.146 -0.047 -4.025 1.00 97.75 150 CYS A N 1
ATOM 1184 C CA . CYS A 1 150 ? 8.357 0.311 -2.847 1.00 97.75 150 CYS A CA 1
ATOM 1185 C C . CYS A 1 150 ? 7.885 -0.936 -2.087 1.00 97.75 150 CYS A C 1
ATOM 1187 O O . CYS A 1 150 ? 7.984 -0.966 -0.864 1.00 97.75 150 CYS A O 1
ATOM 1189 N N . VAL A 1 151 ? 7.453 -1.979 -2.807 1.00 97.25 151 VAL A N 1
ATOM 1190 C CA . VAL A 1 151 ? 7.125 -3.293 -2.221 1.00 97.25 151 VAL A CA 1
ATOM 1191 C C . VAL A 1 151 ? 8.323 -3.861 -1.457 1.00 97.25 151 VAL A C 1
ATOM 1193 O O . VAL A 1 151 ? 8.186 -4.255 -0.304 1.00 97.25 151 VAL A O 1
ATOM 1196 N N . ASP A 1 152 ? 9.506 -3.850 -2.072 1.00 97.62 152 ASP A N 1
ATOM 1197 C CA . ASP A 1 152 ? 10.745 -4.336 -1.465 1.00 97.62 152 ASP A CA 1
ATOM 1198 C C . ASP A 1 152 ? 11.122 -3.532 -0.223 1.00 97.62 152 ASP A C 1
ATOM 1200 O O . ASP A 1 152 ? 11.464 -4.107 0.808 1.00 97.62 152 ASP A O 1
ATOM 1204 N N . LEU A 1 153 ? 11.006 -2.205 -0.289 1.00 97.50 153 LEU A N 1
ATOM 1205 C CA . LEU A 1 153 ? 11.293 -1.335 0.846 1.00 97.50 153 LEU A CA 1
ATOM 1206 C C . LEU A 1 153 ? 10.329 -1.578 2.018 1.00 97.50 153 LEU A C 1
ATOM 1208 O O . LEU A 1 153 ? 10.751 -1.619 3.170 1.00 97.50 153 LEU A O 1
ATOM 1212 N N . LEU A 1 154 ? 9.040 -1.768 1.734 1.00 97.12 154 LEU A N 1
ATOM 1213 C CA . LEU A 1 154 ? 8.027 -2.075 2.743 1.00 97.12 154 LEU A CA 1
ATOM 1214 C C . LEU A 1 154 ? 8.198 -3.476 3.339 1.00 97.12 154 LEU A C 1
ATOM 1216 O O . LEU A 1 154 ? 7.895 -3.661 4.517 1.00 97.12 154 LEU A O 1
ATOM 1220 N N . ALA A 1 155 ? 8.708 -4.440 2.570 1.00 96.69 155 ALA A N 1
ATOM 1221 C CA . ALA A 1 155 ? 9.031 -5.781 3.055 1.00 96.69 155 ALA A CA 1
ATOM 1222 C C . ALA A 1 155 ? 10.218 -5.793 4.038 1.00 96.69 155 ALA A C 1
ATOM 1224 O O . ALA A 1 155 ? 10.342 -6.718 4.838 1.00 96.69 155 ALA A O 1
ATOM 1225 N N . MET A 1 156 ? 11.071 -4.761 4.020 1.00 97.44 156 MET A N 1
ATOM 1226 C CA . MET A 1 156 ? 12.155 -4.603 4.997 1.00 97.44 156 MET A CA 1
ATOM 1227 C C . MET A 1 156 ? 11.659 -4.150 6.376 1.00 97.44 156 MET A C 1
ATOM 1229 O O . MET A 1 156 ? 12.384 -4.306 7.355 1.00 97.44 156 MET A O 1
ATOM 1233 N N . ILE A 1 157 ? 10.449 -3.591 6.475 1.00 97.94 157 ILE A N 1
ATOM 1234 C CA . ILE A 1 157 ? 9.889 -3.137 7.751 1.00 97.94 157 ILE A CA 1
ATOM 1235 C C . ILE A 1 157 ? 9.470 -4.365 8.574 1.00 97.94 157 ILE A C 1
ATOM 1237 O O . ILE A 1 157 ? 8.580 -5.108 8.145 1.00 97.94 157 ILE A O 1
ATOM 1241 N N . PRO A 1 158 ? 10.020 -4.574 9.785 1.00 96.12 158 PRO A N 1
ATOM 1242 C CA . PRO A 1 158 ? 9.619 -5.698 10.624 1.00 96.12 158 PRO A CA 1
ATOM 1243 C C . PRO A 1 158 ? 8.109 -5.695 10.891 1.00 96.12 158 PRO A C 1
ATOM 1245 O O . PRO A 1 158 ? 7.532 -4.654 11.197 1.00 96.12 158 PRO A O 1
ATOM 1248 N N . ASN A 1 159 ? 7.474 -6.867 10.808 1.00 94.62 159 ASN A N 1
ATOM 1249 C CA . ASN A 1 159 ? 6.031 -7.078 11.019 1.00 94.62 159 ASN A CA 1
ATOM 1250 C C . ASN A 1 159 ? 5.092 -6.414 10.001 1.00 94.62 159 ASN A C 1
ATOM 1252 O O . ASN A 1 159 ? 3.875 -6.565 10.128 1.00 94.62 159 ASN A O 1
ATOM 1256 N N . ASN A 1 160 ? 5.611 -5.724 8.985 1.00 95.25 160 ASN A N 1
ATOM 1257 C CA . ASN A 1 160 ? 4.757 -5.119 7.980 1.00 95.25 160 ASN A CA 1
ATOM 1258 C C . ASN A 1 160 ? 4.111 -6.178 7.078 1.00 95.25 160 ASN A C 1
ATOM 1260 O O . ASN A 1 160 ? 4.745 -7.148 6.662 1.00 95.25 160 ASN A O 1
ATOM 1264 N N . ARG A 1 161 ? 2.834 -5.968 6.762 1.00 89.38 161 ARG A N 1
ATOM 1265 C CA . ARG A 1 161 ? 2.058 -6.777 5.819 1.00 89.38 161 ARG A CA 1
ATOM 1266 C C . ARG A 1 161 ? 1.170 -5.848 5.009 1.00 89.38 161 ARG A C 1
ATOM 1268 O O . ARG A 1 161 ? 0.013 -5.641 5.357 1.00 89.38 161 ARG A O 1
ATOM 1275 N N . SER A 1 162 ? 1.736 -5.264 3.959 1.00 90.12 162 SER A N 1
ATOM 1276 C CA . SER A 1 162 ? 0.970 -4.417 3.048 1.00 90.12 162 SER A CA 1
ATOM 1277 C C . SER A 1 162 ? -0.066 -5.251 2.294 1.00 90.12 162 SER A C 1
ATOM 1279 O O . SER A 1 162 ? 0.270 -6.271 1.688 1.00 90.12 162 SER A O 1
ATOM 1281 N N . VAL A 1 163 ? -1.315 -4.797 2.322 1.00 86.31 163 VAL A N 1
ATOM 1282 C CA . VAL A 1 163 ? -2.473 -5.426 1.662 1.00 86.31 163 VAL A CA 1
ATOM 1283 C C . VAL A 1 163 ? -3.097 -4.528 0.595 1.00 86.31 163 VAL A C 1
ATOM 1285 O O . VAL A 1 163 ? -3.917 -4.975 -0.212 1.00 86.31 163 VAL A O 1
ATOM 1288 N N . GLY A 1 164 ? -2.703 -3.256 0.586 1.00 88.62 164 GLY A N 1
ATOM 1289 C CA . GLY A 1 164 ? -3.236 -2.210 -0.261 1.00 88.62 164 GLY A CA 1
ATOM 1290 C C . GLY A 1 164 ? -2.194 -1.587 -1.184 1.00 88.62 164 GLY A C 1
ATOM 1291 O O . GLY A 1 164 ? -1.007 -1.450 -0.877 1.00 88.62 164 GLY A O 1
ATOM 1292 N N . PHE A 1 165 ? -2.698 -1.138 -2.327 1.00 92.31 165 PHE A N 1
ATOM 1293 C CA . PHE A 1 165 ? -1.987 -0.279 -3.251 1.00 92.31 165 PHE A CA 1
ATOM 1294 C C . PHE A 1 165 ? -2.936 0.793 -3.773 1.00 92.31 165 PHE A C 1
ATOM 1296 O O . PHE A 1 165 ? -4.081 0.512 -4.134 1.00 92.31 165 PHE A O 1
ATOM 1303 N N . ARG A 1 166 ? -2.436 2.023 -3.859 1.00 92.25 166 ARG A N 1
ATOM 1304 C CA . ARG A 1 166 ? -3.110 3.125 -4.541 1.00 92.25 166 ARG A CA 1
ATOM 1305 C C . ARG A 1 166 ? -2.210 3.621 -5.658 1.00 92.25 166 ARG A C 1
ATOM 1307 O O . ARG A 1 166 ? -1.033 3.892 -5.426 1.00 92.25 166 ARG A O 1
ATOM 1314 N N . PHE A 1 167 ? -2.758 3.776 -6.859 1.00 93.12 167 PHE A N 1
ATOM 1315 C CA . PHE A 1 167 ? -2.026 4.459 -7.918 1.00 93.12 167 PHE A CA 1
ATOM 1316 C C . PHE A 1 167 ? -1.803 5.932 -7.529 1.00 93.12 167 PHE A C 1
ATOM 1318 O O . PHE A 1 167 ? -2.755 6.584 -7.090 1.00 93.12 167 PHE A O 1
ATOM 1325 N N . PRO A 1 168 ? -0.587 6.476 -7.705 1.00 94.06 168 PRO A N 1
ATOM 1326 C CA . PRO A 1 168 ? -0.308 7.897 -7.512 1.00 94.06 168 PRO A CA 1
ATOM 1327 C C . PRO A 1 168 ? -1.315 8.802 -8.228 1.00 94.06 168 PRO A C 1
ATOM 1329 O O . PRO A 1 168 ? -1.677 8.543 -9.379 1.00 94.06 168 PRO A O 1
ATOM 1332 N N . CYS A 1 169 ? -1.776 9.860 -7.554 1.00 91.62 169 CYS A N 1
ATOM 1333 C CA . CYS A 1 169 ? -2.841 10.755 -8.043 1.00 91.62 169 CYS A CA 1
ATOM 1334 C C . CYS A 1 169 ? -4.130 10.035 -8.493 1.00 91.62 169 CYS A C 1
ATOM 1336 O O . CYS A 1 169 ? -4.835 10.542 -9.369 1.00 91.62 169 CYS A O 1
ATOM 1338 N N . MET A 1 170 ? -4.414 8.843 -7.954 1.00 88.25 170 MET A N 1
ATOM 1339 C CA . MET A 1 170 ? -5.497 7.960 -8.413 1.00 88.25 170 MET A CA 1
ATOM 1340 C C . MET A 1 170 ? -5.410 7.604 -9.906 1.00 88.25 170 MET A C 1
ATOM 1342 O O . MET A 1 170 ? -6.421 7.262 -10.511 1.00 88.25 170 MET A O 1
ATOM 1346 N N . ASP A 1 171 ? -4.219 7.737 -10.504 1.00 82.12 171 ASP A N 1
ATOM 1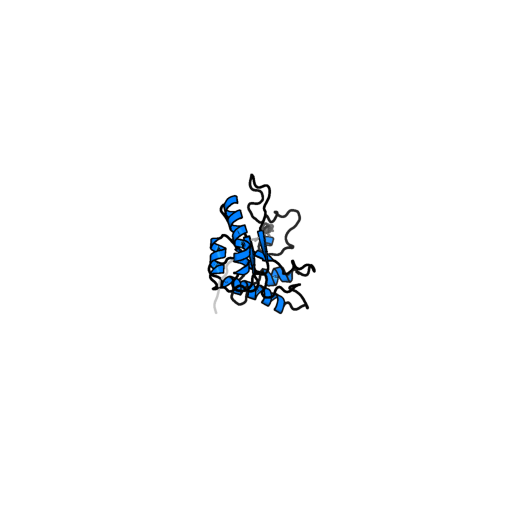347 C CA . ASP A 1 171 ? -4.003 7.732 -11.952 1.00 82.12 171 ASP A CA 1
ATOM 1348 C C . ASP A 1 171 ? -5.114 8.497 -12.695 1.00 82.12 171 ASP A C 1
ATOM 1350 O O . ASP A 1 171 ? -5.826 7.949 -13.531 1.00 82.12 171 ASP A O 1
ATOM 1354 N N . GLY A 1 172 ? -5.302 9.782 -12.361 1.00 76.81 172 GLY A N 1
ATOM 1355 C CA . GLY A 1 172 ? -6.404 10.612 -12.879 1.00 76.81 172 GLY A CA 1
ATOM 1356 C C . GLY A 1 172 ? -6.466 10.783 -14.407 1.00 76.81 172 GLY A C 1
ATOM 1357 O O . GLY A 1 172 ? -7.371 11.438 -14.915 1.00 76.81 172 GLY A O 1
ATOM 1358 N N . GLN A 1 173 ? -5.522 10.201 -15.147 1.00 80.44 173 GLN A N 1
ATOM 1359 C CA . GLN A 1 173 ? -5.525 10.107 -16.609 1.00 80.44 173 GLN A CA 1
ATOM 1360 C C . GLN A 1 173 ? -6.073 8.760 -17.121 1.00 80.44 173 GLN A C 1
ATOM 1362 O O . GLN A 1 173 ? -6.070 8.526 -18.328 1.00 80.44 173 GLN A O 1
ATOM 1367 N N . ASN A 1 174 ? -6.550 7.889 -16.223 1.00 74.12 174 ASN A N 1
ATOM 1368 C CA . ASN A 1 174 ? -7.067 6.551 -16.508 1.00 74.12 174 ASN A CA 1
ATOM 1369 C C . ASN A 1 174 ? -6.092 5.708 -17.347 1.00 74.12 174 ASN A C 1
ATOM 1371 O O . ASN A 1 174 ? -6.476 5.044 -18.311 1.00 74.12 174 ASN A O 1
ATOM 1375 N N . THR A 1 175 ? -4.803 5.782 -17.011 1.00 78.00 175 THR A N 1
ATOM 1376 C CA . THR A 1 175 ? -3.748 5.050 -17.717 1.00 78.00 175 THR A CA 1
ATOM 1377 C C . THR A 1 175 ? -3.398 3.656 -17.182 1.00 78.00 175 THR A C 1
ATOM 1379 O O . THR A 1 175 ? -2.612 2.989 -17.870 1.00 78.00 175 THR A O 1
ATOM 1382 N N . PRO A 1 176 ? -3.925 3.137 -16.043 1.00 80.94 176 PRO A N 1
ATOM 1383 C CA . PRO A 1 176 ? -3.684 1.751 -15.672 1.00 80.94 176 PRO A CA 1
ATOM 1384 C C . PRO A 1 176 ? -4.214 0.825 -16.768 1.00 80.94 176 PRO A C 1
ATOM 1386 O O . PRO A 1 176 ? -5.404 0.773 -17.065 1.00 80.94 176 PRO A O 1
ATOM 1389 N N . SER A 1 177 ? -3.300 0.099 -17.403 1.00 82.25 177 SER A N 1
ATOM 1390 C CA . SER A 1 177 ? -3.622 -0.875 -18.447 1.00 82.25 177 SER A CA 1
ATOM 1391 C C . SER A 1 177 ? -3.699 -2.284 -17.853 1.00 82.25 177 SER A C 1
ATOM 1393 O O . SER A 1 177 ? -3.143 -2.506 -16.773 1.00 82.25 177 SER A O 1
ATOM 1395 N N . PRO A 1 178 ? -4.280 -3.277 -18.559 1.00 83.81 178 PRO A N 1
ATOM 1396 C CA . PRO A 1 178 ? -4.239 -4.678 -18.128 1.00 83.81 178 PRO A CA 1
ATOM 1397 C C . PRO A 1 178 ? -2.835 -5.155 -17.731 1.00 83.81 178 PRO A C 1
ATOM 1399 O O . PRO A 1 178 ? -2.691 -5.925 -16.788 1.00 83.81 178 PRO A O 1
ATOM 1402 N N . ARG A 1 179 ? -1.793 -4.630 -18.391 1.00 85.31 179 ARG A N 1
ATOM 1403 C CA . ARG A 1 179 ? -0.391 -4.934 -18.084 1.00 85.31 179 ARG A CA 1
ATOM 1404 C C . ARG A 1 179 ? 0.056 -4.409 -16.719 1.00 85.31 179 ARG A C 1
ATOM 1406 O O . ARG A 1 179 ? 0.828 -5.079 -16.050 1.00 85.31 179 ARG A O 1
ATOM 1413 N N . ALA A 1 180 ? -0.412 -3.237 -16.276 1.00 88.81 180 ALA A N 1
ATOM 1414 C CA . ALA A 1 180 ? -0.085 -2.750 -14.930 1.00 88.81 180 ALA A CA 1
ATOM 1415 C C . ALA A 1 180 ? -0.604 -3.718 -13.861 1.00 88.81 180 ALA A C 1
ATOM 1417 O O . ALA A 1 180 ? 0.129 -4.064 -12.942 1.00 88.81 180 ALA A O 1
ATOM 1418 N N . TYR A 1 181 ? -1.838 -4.199 -14.009 1.00 86.25 181 TYR A N 1
ATOM 1419 C CA . TYR A 1 181 ? -2.406 -5.175 -13.084 1.00 86.25 181 TYR A CA 1
ATOM 1420 C C . TYR A 1 181 ? -1.674 -6.522 -13.185 1.00 86.25 181 TYR A C 1
ATOM 1422 O O . TYR A 1 181 ? -1.067 -6.955 -12.210 1.00 86.25 181 TYR A O 1
ATOM 1430 N N . ALA A 1 182 ? -1.648 -7.129 -14.375 1.00 82.50 182 ALA A N 1
ATOM 1431 C CA . ALA A 1 182 ? -1.151 -8.488 -14.591 1.00 82.50 182 ALA A CA 1
ATOM 1432 C C . ALA A 1 182 ? 0.365 -8.654 -14.397 1.00 82.50 182 ALA A C 1
ATOM 1434 O O . ALA A 1 182 ? 0.806 -9.676 -13.883 1.00 82.50 182 ALA A O 1
ATOM 1435 N N . GLU A 1 183 ? 1.168 -7.674 -14.816 1.00 86.75 183 GLU A N 1
ATOM 1436 C CA . GLU A 1 183 ? 2.628 -7.820 -14.897 1.00 86.75 183 GLU A CA 1
ATOM 1437 C C . GLU A 1 183 ? 3.388 -6.991 -13.848 1.00 86.75 183 GLU A C 1
ATOM 1439 O O . GLU A 1 183 ? 4.565 -7.262 -13.610 1.00 86.75 183 GLU A O 1
ATOM 1444 N N . ILE A 1 184 ? 2.761 -5.972 -13.241 1.00 92.00 184 ILE A N 1
ATOM 1445 C CA . ILE A 1 184 ? 3.392 -5.147 -12.194 1.00 92.00 184 ILE A CA 1
ATOM 1446 C C . ILE A 1 184 ? 2.796 -5.476 -10.824 1.00 92.00 184 ILE A C 1
ATOM 1448 O O . ILE A 1 184 ? 3.513 -5.984 -9.969 1.00 92.00 184 ILE A O 1
ATOM 1452 N N . LEU A 1 185 ? 1.502 -5.217 -10.611 1.00 90.00 185 LEU A N 1
ATOM 1453 C CA . LEU A 1 185 ? 0.867 -5.381 -9.294 1.00 90.00 185 LEU A CA 1
ATOM 1454 C C . LEU A 1 185 ? 0.836 -6.848 -8.840 1.00 90.00 185 LEU A C 1
ATOM 1456 O O . LEU A 1 185 ? 1.078 -7.126 -7.672 1.00 90.00 185 LEU A O 1
ATOM 1460 N N . ASN A 1 186 ? 0.596 -7.780 -9.763 1.00 85.31 186 ASN A N 1
ATOM 1461 C CA . ASN A 1 186 ? 0.617 -9.222 -9.476 1.00 85.31 186 ASN A CA 1
ATOM 1462 C C . ASN A 1 186 ? 2.012 -9.841 -9.599 1.00 85.31 186 ASN A C 1
ATOM 1464 O O . ASN A 1 186 ? 2.180 -11.047 -9.418 1.00 85.31 186 ASN A O 1
ATOM 1468 N N . GLY A 1 187 ? 2.998 -9.037 -9.995 1.00 88.44 187 GLY A N 1
ATOM 1469 C CA . GLY A 1 187 ? 4.357 -9.495 -10.186 1.00 88.44 187 GLY A CA 1
ATOM 1470 C C . GLY A 1 187 ? 5.051 -9.749 -8.854 1.00 88.44 187 GLY A C 1
ATOM 1471 O O . GLY A 1 187 ? 4.768 -9.113 -7.839 1.00 88.44 187 GLY A O 1
ATOM 1472 N N . VAL A 1 188 ? 6.036 -10.637 -8.893 1.00 92.69 188 VAL A N 1
ATOM 1473 C CA . VAL A 1 188 ? 7.027 -10.766 -7.827 1.00 92.69 188 VAL A CA 1
ATOM 1474 C C . VAL A 1 188 ? 8.201 -9.845 -8.164 1.00 92.69 188 VAL A C 1
ATOM 1476 O O . VAL A 1 188 ? 8.630 -9.759 -9.323 1.00 92.69 188 VAL A O 1
ATOM 1479 N N . SER A 1 189 ? 8.689 -9.114 -7.166 1.00 95.25 189 SER A N 1
ATOM 1480 C CA . SER A 1 189 ? 9.893 -8.301 -7.281 1.00 95.25 189 SER A CA 1
ATOM 1481 C C . SER A 1 189 ? 11.118 -9.182 -7.512 1.00 95.25 189 SER A C 1
ATOM 1483 O O . SER A 1 189 ? 11.106 -10.392 -7.283 1.00 95.25 189 SER A O 1
ATOM 1485 N N . ASP A 1 190 ? 12.221 -8.568 -7.926 1.00 94.75 190 ASP A N 1
ATOM 1486 C CA . ASP A 1 190 ? 13.466 -9.303 -8.160 1.00 94.75 190 ASP A CA 1
ATOM 1487 C C . ASP A 1 190 ? 14.074 -9.837 -6.839 1.00 94.75 190 ASP A C 1
ATOM 1489 O O . ASP A 1 190 ? 14.894 -10.753 -6.867 1.00 94.75 190 ASP A O 1
ATOM 1493 N N . LEU A 1 191 ? 13.638 -9.311 -5.683 1.00 96.31 191 LEU A N 1
ATOM 1494 C CA . LEU A 1 191 ? 13.982 -9.813 -4.346 1.00 96.31 191 LEU A CA 1
ATOM 1495 C C . LEU A 1 191 ? 13.009 -10.882 -3.821 1.00 96.31 191 LEU A C 1
ATOM 1497 O O . LEU A 1 191 ? 13.180 -11.361 -2.702 1.00 96.31 191 LEU A O 1
ATOM 1501 N N . GLY A 1 192 ? 12.004 -11.277 -4.607 1.00 95.06 192 GLY A N 1
ATOM 1502 C CA . GLY A 1 192 ? 11.043 -12.310 -4.222 1.00 95.06 192 GLY A CA 1
ATOM 1503 C C . GLY A 1 192 ? 9.831 -11.804 -3.433 1.00 95.06 192 GLY A C 1
ATOM 1504 O O . GLY A 1 192 ? 9.042 -12.623 -2.966 1.00 95.06 192 GLY A O 1
ATOM 1505 N N . ASN A 1 193 ? 9.652 -10.488 -3.291 1.00 94.50 193 ASN A N 1
ATOM 1506 C CA . ASN A 1 193 ? 8.531 -9.900 -2.556 1.00 94.50 193 ASN A CA 1
ATOM 1507 C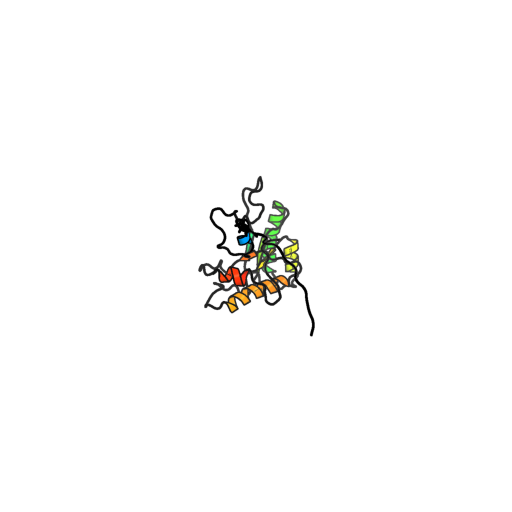 C . ASN A 1 193 ? 7.363 -9.565 -3.485 1.00 94.50 193 ASN A C 1
ATOM 1509 O O . ASN A 1 193 ? 7.539 -9.213 -4.648 1.00 94.50 193 ASN A O 1
ATOM 1513 N N . PHE A 1 194 ? 6.150 -9.619 -2.958 1.00 91.00 194 PHE A N 1
ATOM 1514 C CA . PHE A 1 194 ? 4.936 -9.220 -3.660 1.00 91.00 194 PHE A CA 1
ATOM 1515 C C . PHE A 1 194 ? 3.915 -8.714 -2.641 1.00 91.00 194 PHE A C 1
ATOM 1517 O O . PHE A 1 194 ? 3.988 -9.048 -1.458 1.00 91.00 194 PHE A O 1
ATOM 1524 N N . MET A 1 195 ? 2.966 -7.897 -3.091 1.00 86.19 195 MET A N 1
ATOM 1525 C CA . MET A 1 195 ? 1.839 -7.488 -2.256 1.00 86.19 195 MET A CA 1
ATOM 1526 C C . MET A 1 195 ? 0.764 -8.578 -2.295 1.00 86.19 195 MET A C 1
ATOM 1528 O O . MET A 1 195 ? 0.402 -9.044 -3.374 1.00 86.19 195 MET A O 1
ATOM 1532 N N . THR A 1 196 ? 0.217 -8.954 -1.137 1.00 73.62 196 THR A N 1
ATOM 1533 C CA . THR A 1 196 ? -0.935 -9.863 -1.059 1.00 73.62 196 THR A CA 1
ATOM 1534 C C . THR A 1 196 ? -2.172 -9.106 -0.595 1.00 73.62 196 THR A C 1
ATOM 1536 O O . THR A 1 196 ? -2.208 -8.590 0.515 1.00 73.62 196 THR A O 1
ATOM 1539 N N . SER A 1 197 ? -3.204 -9.033 -1.437 1.00 65.06 197 SER A N 1
ATOM 1540 C CA . SER A 1 197 ? -4.485 -8.398 -1.076 1.00 65.06 197 SER A CA 1
ATOM 1541 C C . SER A 1 197 ? -5.451 -9.339 -0.346 1.00 65.06 197 SER A C 1
ATOM 1543 O O . SER A 1 197 ? -6.567 -8.939 -0.020 1.00 65.06 197 SER A O 1
ATOM 1545 N N . SER A 1 198 ? -5.028 -10.574 -0.065 1.00 51.91 198 SER A N 1
ATOM 1546 C CA . SER A 1 198 ? -5.733 -11.525 0.794 1.00 51.91 198 SER A CA 1
ATOM 1547 C C . SER A 1 198 ? -4.809 -11.995 1.913 1.00 51.91 198 SER A C 1
ATOM 1549 O O . SER A 1 198 ? -3.682 -12.425 1.650 1.00 51.91 198 SER A O 1
ATOM 1551 N N . THR A 1 199 ? -5.287 -11.906 3.150 1.00 43.09 199 THR A N 1
ATOM 1552 C CA . THR A 1 199 ? -4.674 -12.538 4.326 1.00 43.09 199 THR A CA 1
ATOM 1553 C C . THR A 1 199 ? -5.222 -13.932 4.544 1.00 43.09 199 THR A C 1
ATOM 1555 O O . THR A 1 199 ? -6.456 -14.074 4.380 1.00 43.09 199 THR A O 1
#

Solvent-accessible surface area (backbone atoms only — not comparable to full-atom values): 12282 Å² total; per-residue (Å²): 132,89,76,91,83,88,82,91,79,78,95,72,89,76,80,80,76,81,76,79,68,78,78,73,71,69,81,70,66,87,59,55,68,71,73,49,77,74,55,84,78,79,63,59,95,83,48,83,79,87,53,80,63,77,64,66,74,42,93,90,52,88,80,88,85,85,51,71,48,75,70,39,50,44,60,43,59,69,56,50,66,65,41,48,68,53,33,59,52,34,30,75,75,70,74,40,20,71,34,38,35,24,25,24,49,61,43,47,85,34,70,49,57,56,52,37,47,78,44,49,31,46,62,22,36,25,22,46,75,54,46,76,46,57,64,45,93,79,36,58,67,59,32,40,50,32,42,36,53,15,48,50,49,50,64,63,20,81,92,58,74,38,53,51,77,54,59,28,79,72,27,80,80,73,62,83,45,74,58,48,46,53,62,42,60,68,27,66,32,99,87,72,44,64,69,47,78,69,133

Nearest PDB structures (foldseek):
  3v9p-assembly3_A  TM=2.908E-01  e=1.526E+00  Burkholderia thailandensis E264

Secondary structure (DSSP, 8-state):
-----------------------------TTGGGGSTT-TTS--TTSPP--SSTTTTSTT-------EEEEEEET-HHHHHHHHHHHHHHHHHHSS---EEEEEEE-TT-HHHHHHHHTT-EEEE--TT--SSTTGGG-HHHHHHHHHHHHHHHHTSTT-----B--GGGGTT----HHIIIIIITSPPTTS----S--

Mean predicted aligned error: 11.13 Å